Protein AF-A0A081C9G3-F1 (afdb_monomer)

Structure (mmCIF, N/CA/C/O backbone):
data_AF-A0A081C9G3-F1
#
_entry.id   AF-A0A081C9G3-F1
#
loop_
_atom_site.group_PDB
_atom_site.id
_atom_site.type_symbol
_atom_site.label_atom_id
_atom_site.label_alt_id
_atom_site.label_comp_id
_atom_site.label_asym_id
_atom_site.label_entity_id
_atom_site.label_seq_id
_atom_site.pdbx_PDB_ins_code
_atom_site.Cartn_x
_atom_site.Cartn_y
_atom_site.Cartn_z
_atom_site.occupancy
_atom_site.B_iso_or_equiv
_atom_site.auth_seq_id
_atom_site.auth_comp_id
_atom_site.auth_asym_id
_atom_site.auth_atom_id
_atom_site.pdbx_PDB_model_num
ATOM 1 N N . MET A 1 1 ? 16.629 26.265 -39.642 1.00 37.94 1 MET A N 1
ATOM 2 C CA . MET A 1 1 ? 17.848 25.776 -38.969 1.00 37.94 1 MET A CA 1
ATOM 3 C C . MET A 1 1 ? 17.440 24.486 -38.296 1.00 37.94 1 MET A C 1
ATOM 5 O O . MET A 1 1 ? 16.467 24.525 -37.561 1.00 37.94 1 MET A O 1
ATOM 9 N N . ALA A 1 2 ? 18.040 23.364 -38.690 1.00 31.77 2 ALA A N 1
ATOM 10 C CA . ALA A 1 2 ? 17.698 22.046 -38.166 1.00 31.77 2 ALA A CA 1
ATOM 11 C C . ALA A 1 2 ? 18.287 21.898 -36.758 1.00 31.77 2 ALA A C 1
ATOM 13 O O . ALA A 1 2 ? 19.452 22.240 -36.557 1.00 31.77 2 ALA A O 1
ATOM 14 N N . THR A 1 3 ? 17.475 21.451 -35.806 1.00 31.44 3 THR A N 1
ATOM 15 C CA . THR A 1 3 ? 17.918 21.102 -34.455 1.00 31.44 3 THR A CA 1
ATOM 16 C C . THR A 1 3 ? 18.253 19.615 -34.475 1.00 31.44 3 THR A C 1
ATOM 18 O O . THR A 1 3 ? 17.386 18.792 -34.756 1.00 31.44 3 THR A O 1
ATOM 21 N N . ASP A 1 4 ? 19.521 19.273 -34.259 1.00 32.81 4 ASP A N 1
ATOM 22 C CA . ASP A 1 4 ? 19.970 17.885 -34.183 1.00 32.81 4 ASP A CA 1
ATOM 23 C C . ASP A 1 4 ? 19.485 17.265 -32.863 1.00 32.81 4 ASP A C 1
ATOM 25 O O . ASP A 1 4 ? 20.049 17.518 -31.796 1.00 32.81 4 ASP A O 1
ATOM 29 N N . VAL A 1 5 ? 18.436 16.443 -32.927 1.00 34.81 5 VAL A N 1
ATOM 30 C CA . VAL A 1 5 ? 18.048 15.553 -31.826 1.00 34.81 5 VAL A CA 1
ATOM 31 C C . VAL A 1 5 ? 19.060 14.412 -31.778 1.00 34.81 5 VAL A C 1
ATOM 33 O O . VAL A 1 5 ? 19.094 13.535 -32.643 1.00 34.81 5 VAL A O 1
ATOM 36 N N . VAL A 1 6 ? 19.929 14.430 -30.768 1.00 38.91 6 VAL A N 1
ATOM 37 C CA . VAL A 1 6 ? 20.901 13.359 -30.532 1.00 38.91 6 VAL A CA 1
ATOM 38 C C . VAL A 1 6 ? 20.159 12.137 -29.985 1.00 38.91 6 VAL A C 1
ATOM 40 O O . VAL A 1 6 ? 19.870 12.049 -28.793 1.00 38.91 6 VAL A O 1
ATOM 43 N N . ILE A 1 7 ? 19.864 11.171 -30.855 1.00 41.56 7 ILE A N 1
ATOM 44 C CA . ILE A 1 7 ? 19.388 9.842 -30.451 1.00 41.56 7 ILE A CA 1
ATOM 45 C C . ILE A 1 7 ? 20.554 9.126 -29.756 1.00 41.56 7 ILE A C 1
ATOM 47 O O . ILE A 1 7 ? 21.498 8.676 -30.405 1.00 41.56 7 ILE A O 1
ATOM 51 N N . LEU A 1 8 ? 20.516 9.047 -28.425 1.00 42.06 8 LEU A N 1
ATOM 52 C CA . LEU A 1 8 ? 21.525 8.322 -27.654 1.00 42.06 8 LEU A CA 1
ATOM 53 C C . LEU A 1 8 ? 21.346 6.808 -27.832 1.00 42.06 8 LEU A C 1
ATOM 55 O O . LEU A 1 8 ? 20.285 6.250 -27.551 1.00 42.06 8 LEU A O 1
ATOM 59 N N . ASP A 1 9 ? 22.416 6.144 -28.272 1.00 46.81 9 ASP A N 1
ATOM 60 C CA . ASP A 1 9 ? 22.512 4.688 -28.369 1.00 46.81 9 ASP A CA 1
ATOM 61 C C . ASP A 1 9 ? 22.317 4.021 -26.988 1.00 46.81 9 ASP A C 1
ATOM 63 O O . ASP A 1 9 ? 22.707 4.544 -25.939 1.00 46.81 9 ASP A O 1
ATOM 67 N N . LYS A 1 10 ? 21.725 2.825 -26.984 1.00 42.88 10 LYS A N 1
ATOM 68 C CA . LYS A 1 10 ? 21.473 1.969 -25.819 1.00 42.88 10 LYS A CA 1
ATOM 69 C C . LYS A 1 10 ? 22.747 1.704 -25.004 1.00 42.88 10 LYS A C 1
ATOM 71 O O . LYS A 1 10 ? 22.669 1.572 -23.778 1.00 42.88 10 LYS A O 1
ATOM 76 N N . GLU A 1 11 ? 23.918 1.668 -25.640 1.00 42.53 11 GLU A N 1
ATOM 77 C CA . GLU A 1 11 ? 25.208 1.555 -24.943 1.00 42.53 11 GLU A CA 1
ATOM 78 C C . GLU A 1 11 ? 25.577 2.830 -24.161 1.00 42.53 11 GLU A C 1
ATOM 80 O O . GLU A 1 11 ? 26.048 2.732 -23.024 1.00 42.53 11 GLU A O 1
ATOM 85 N N . ALA A 1 12 ? 25.260 4.018 -24.688 1.00 42.91 12 ALA A N 1
ATOM 86 C CA . ALA A 1 12 ? 25.514 5.301 -24.026 1.00 42.91 12 ALA A CA 1
ATOM 87 C C . ALA A 1 12 ? 24.633 5.494 -22.778 1.00 42.91 12 ALA A C 1
ATOM 89 O O . ALA A 1 12 ? 25.127 5.891 -21.719 1.00 42.91 12 ALA A O 1
ATOM 90 N N . LEU A 1 13 ? 23.351 5.112 -22.851 1.00 45.06 13 LEU A N 1
ATOM 91 C CA . LEU A 1 13 ? 22.445 5.092 -21.690 1.00 45.06 13 LEU A CA 1
ATOM 92 C C . LEU A 1 13 ? 22.922 4.120 -20.597 1.00 45.06 13 LEU A C 1
ATOM 94 O O . LEU A 1 13 ? 22.799 4.398 -19.404 1.00 45.06 13 LEU A O 1
ATOM 98 N N . THR A 1 14 ? 23.517 2.991 -20.991 1.00 44.72 14 THR A N 1
ATOM 99 C CA . THR A 1 14 ? 24.060 2.002 -20.047 1.00 44.72 14 THR A CA 1
ATOM 100 C C . THR A 1 14 ? 25.314 2.524 -19.328 1.00 44.72 14 THR A C 1
ATOM 102 O O . THR A 1 14 ? 25.518 2.205 -18.154 1.00 44.72 14 THR A O 1
ATOM 105 N N . GLY A 1 15 ? 26.128 3.349 -19.997 1.00 38.06 15 GLY A N 1
ATOM 106 C CA . GLY A 1 15 ? 27.313 4.001 -19.427 1.00 38.06 15 GLY A CA 1
ATOM 107 C C . GLY A 1 15 ? 26.974 5.072 -18.388 1.00 38.06 15 GLY A C 1
ATOM 108 O O . GLY A 1 15 ? 27.460 5.001 -17.261 1.00 38.06 15 GLY A O 1
ATOM 109 N N . ILE A 1 16 ? 26.058 5.991 -18.713 1.00 46.41 16 ILE A N 1
ATOM 110 C CA . ILE A 1 16 ? 25.638 7.086 -17.813 1.00 46.41 16 ILE A CA 1
ATOM 111 C C . ILE A 1 16 ? 25.048 6.536 -16.506 1.00 46.41 16 ILE A C 1
ATOM 113 O O . ILE A 1 16 ? 25.334 7.028 -15.415 1.00 46.41 16 ILE A O 1
ATOM 117 N N . LEU A 1 17 ? 24.262 5.459 -16.592 1.00 43.00 17 LEU A N 1
ATOM 118 C CA . LEU A 1 17 ? 23.674 4.832 -15.411 1.00 43.00 17 LEU A CA 1
ATOM 119 C C . LEU A 1 17 ? 24.726 4.158 -14.510 1.00 43.00 17 LEU A C 1
ATOM 121 O O . LEU A 1 17 ? 24.502 4.046 -13.304 1.00 43.00 17 LEU A O 1
ATOM 125 N N . LYS A 1 18 ? 25.852 3.674 -15.055 1.00 42.94 18 LYS A N 1
ATOM 126 C CA . LYS A 1 18 ? 26.933 3.059 -14.263 1.00 42.94 18 LYS A CA 1
ATOM 127 C C . LYS A 1 18 ? 27.733 4.098 -13.471 1.00 42.94 18 LYS A C 1
ATOM 129 O O . LYS A 1 18 ? 28.012 3.828 -12.308 1.00 42.94 18 LYS A O 1
ATOM 134 N N . ASP A 1 19 ? 27.990 5.275 -14.037 1.00 38.97 19 ASP A N 1
ATOM 135 C CA . ASP A 1 19 ? 28.755 6.348 -13.375 1.00 38.97 19 ASP A CA 1
ATOM 136 C C . ASP A 1 19 ? 28.008 7.014 -12.208 1.00 38.97 19 ASP A C 1
ATOM 138 O O . ASP A 1 19 ? 28.614 7.405 -11.208 1.00 38.97 19 ASP A O 1
ATOM 142 N N . ILE A 1 20 ? 26.675 7.096 -12.277 1.00 46.00 20 ILE A N 1
ATOM 143 C CA . ILE A 1 20 ? 25.849 7.633 -11.178 1.00 46.00 20 IL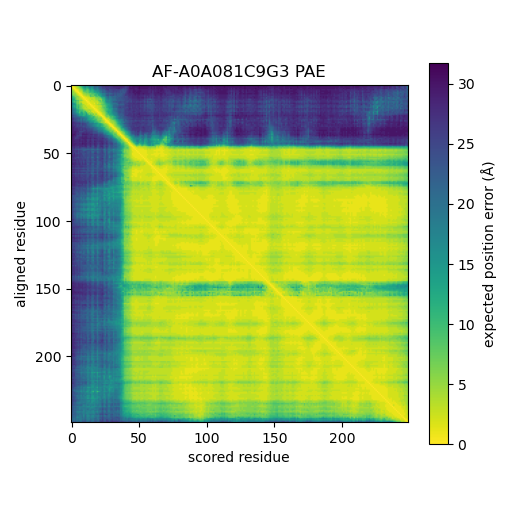E A CA 1
ATOM 144 C C . ILE A 1 20 ? 25.807 6.659 -9.986 1.00 46.00 20 ILE A C 1
ATOM 146 O O . ILE A 1 20 ? 25.625 7.065 -8.842 1.00 46.00 20 ILE A O 1
ATOM 150 N N . ALA A 1 21 ? 26.025 5.364 -10.231 1.00 43.22 21 ALA A N 1
ATOM 151 C CA . ALA A 1 21 ? 26.010 4.331 -9.196 1.00 43.22 21 ALA A CA 1
ATOM 152 C C . ALA A 1 21 ? 27.295 4.277 -8.355 1.00 43.22 21 ALA A C 1
ATOM 154 O O . ALA A 1 21 ? 27.306 3.630 -7.311 1.00 43.22 21 ALA A O 1
ATOM 155 N N . SER A 1 22 ? 28.376 4.912 -8.817 1.00 39.59 22 SER A N 1
ATOM 156 C CA . SER A 1 22 ? 29.707 4.825 -8.207 1.00 39.59 22 SER A CA 1
ATOM 157 C C . SER A 1 22 ? 30.068 5.992 -7.284 1.00 39.59 22 SER A C 1
ATOM 159 O O . SER A 1 22 ? 31.210 6.069 -6.836 1.00 39.59 22 SER A O 1
ATOM 161 N N . GLN A 1 23 ? 29.140 6.901 -6.976 1.00 41.09 23 GLN A N 1
ATOM 162 C CA . GLN A 1 23 ? 29.434 8.051 -6.116 1.00 41.09 23 GLN A CA 1
ATOM 163 C C . GLN A 1 23 ? 29.060 7.765 -4.654 1.00 41.09 23 GLN A C 1
ATOM 165 O O . GLN A 1 23 ? 27.937 7.386 -4.333 1.00 41.09 23 GLN A O 1
ATOM 170 N N . HIS A 1 24 ? 30.072 7.884 -3.790 1.00 45.09 24 HIS A N 1
ATOM 171 C CA . HIS A 1 24 ? 30.101 7.456 -2.394 1.00 45.09 24 HIS A CA 1
ATOM 172 C C . HIS A 1 24 ? 29.003 8.064 -1.513 1.00 45.09 24 HIS A C 1
ATOM 174 O O . HIS A 1 24 ? 28.740 9.265 -1.548 1.00 45.09 24 HIS A O 1
ATOM 180 N N . LEU A 1 25 ? 28.434 7.223 -0.648 1.00 42.38 25 LEU A N 1
ATOM 181 C CA . LEU A 1 25 ? 27.505 7.636 0.399 1.00 42.38 25 LEU A CA 1
ATOM 182 C C . LEU A 1 25 ? 28.243 8.307 1.567 1.00 42.38 25 LEU A C 1
ATOM 184 O O . LEU A 1 25 ? 29.343 7.870 1.920 1.00 42.38 25 LEU A O 1
ATOM 188 N N . PRO A 1 26 ? 27.651 9.332 2.204 1.00 39.56 26 PRO A N 1
ATOM 189 C CA . PRO A 1 26 ? 28.233 9.982 3.373 1.00 39.56 26 PRO A CA 1
ATOM 190 C C . PRO A 1 26 ? 28.371 9.034 4.577 1.00 39.56 26 PRO A C 1
ATOM 192 O O . PRO A 1 26 ? 27.475 8.258 4.890 1.00 39.56 26 PRO A O 1
ATOM 195 N N . HIS A 1 27 ? 29.482 9.159 5.306 1.00 34.09 27 HIS A N 1
ATOM 196 C CA . HIS A 1 27 ? 29.883 8.297 6.429 1.00 34.09 27 HIS A CA 1
ATOM 197 C C . HIS A 1 27 ? 28.984 8.382 7.690 1.00 34.09 27 HIS A C 1
ATOM 199 O O . HIS A 1 27 ? 29.123 7.570 8.597 1.00 34.09 27 HIS A O 1
ATOM 205 N N . TRP A 1 28 ? 28.057 9.339 7.800 1.00 34.25 28 TRP A N 1
ATOM 206 C CA . TRP A 1 28 ? 27.323 9.610 9.053 1.00 34.25 28 TRP A CA 1
ATOM 207 C C . TRP A 1 28 ? 26.089 8.712 9.311 1.00 34.25 28 TRP A C 1
ATOM 209 O O . TRP A 1 28 ? 25.332 8.966 10.239 1.00 34.25 28 TRP A O 1
ATOM 219 N N . LEU A 1 29 ? 25.914 7.628 8.549 1.00 33.69 29 LEU A N 1
ATOM 220 C CA . LEU A 1 29 ? 24.771 6.697 8.613 1.00 33.69 29 LEU A CA 1
ATOM 221 C C . LEU A 1 29 ? 24.894 5.562 9.664 1.00 33.69 29 LEU A C 1
ATOM 223 O O . LEU A 1 29 ? 24.165 4.579 9.576 1.00 33.69 29 LEU A O 1
ATOM 227 N N . GLN A 1 30 ? 25.814 5.641 10.637 1.00 32.75 30 GLN A N 1
ATOM 228 C CA . GLN A 1 30 ? 26.167 4.490 11.500 1.00 32.75 30 GLN A CA 1
ATOM 229 C C . GLN A 1 30 ? 25.774 4.557 12.980 1.00 32.75 30 GLN A C 1
ATOM 231 O O . GLN A 1 30 ? 26.080 3.624 13.719 1.00 32.75 30 GLN A O 1
ATOM 236 N N . GLU A 1 31 ? 25.062 5.572 13.448 1.00 34.47 31 GLU A N 1
ATOM 237 C CA . GLU A 1 31 ? 24.683 5.622 14.862 1.00 34.47 31 GLU A CA 1
ATOM 238 C C . GLU A 1 31 ? 23.202 5.939 14.978 1.00 34.47 31 GLU A C 1
ATOM 240 O O . GLU A 1 31 ? 22.811 7.010 14.556 1.00 34.47 31 GLU A O 1
ATOM 245 N N . PHE A 1 32 ? 22.390 4.992 15.468 1.00 34.28 32 PHE A N 1
ATOM 246 C CA . PHE A 1 32 ? 21.407 5.165 16.553 1.00 34.28 32 PHE A CA 1
ATOM 247 C C . PHE A 1 32 ? 20.738 3.816 16.873 1.00 34.28 32 PHE A C 1
ATOM 249 O O . PHE A 1 32 ? 20.225 3.121 16.000 1.00 34.28 32 PHE A O 1
ATOM 256 N N . GLY A 1 33 ? 20.798 3.431 18.152 1.00 30.34 33 GLY A N 1
ATOM 257 C CA . GLY A 1 33 ? 20.316 2.155 18.674 1.00 30.34 33 GLY A CA 1
ATOM 258 C C . GLY A 1 33 ? 18.917 2.204 19.301 1.00 30.34 33 GLY A C 1
ATOM 259 O O . GLY A 1 33 ? 18.486 3.223 19.832 1.00 30.34 33 GLY A O 1
ATOM 260 N N . ASN A 1 34 ? 18.271 1.036 19.247 1.00 31.38 34 ASN A N 1
ATOM 261 C CA . ASN A 1 34 ? 17.117 0.509 19.989 1.00 31.38 34 ASN A CA 1
ATOM 262 C C . ASN A 1 34 ? 16.386 1.433 20.983 1.00 31.38 34 ASN A C 1
ATOM 264 O O . ASN A 1 34 ? 16.766 1.542 22.152 1.00 31.38 34 ASN A O 1
ATOM 268 N N . GLY A 1 35 ? 15.223 1.935 20.561 1.00 28.88 35 GLY A N 1
ATOM 269 C CA . GLY A 1 35 ? 14.135 2.355 21.446 1.00 28.88 35 GLY A CA 1
ATOM 270 C C . GLY A 1 35 ? 13.088 1.244 21.584 1.00 28.88 35 GLY A C 1
ATOM 271 O O . GLY A 1 35 ? 12.712 0.623 20.598 1.00 28.88 35 GLY A O 1
ATOM 272 N N . LYS A 1 36 ? 12.628 0.968 22.810 1.00 33.84 36 LYS A N 1
ATOM 273 C CA . LYS A 1 36 ? 11.404 0.185 23.064 1.00 33.84 36 LYS A CA 1
ATOM 274 C C . LYS A 1 36 ? 10.221 1.144 23.093 1.00 33.84 36 LYS A C 1
ATOM 276 O O . LYS A 1 36 ? 10.323 2.143 23.806 1.00 33.84 36 LYS A O 1
ATOM 281 N N . THR A 1 37 ? 9.087 0.810 22.479 1.00 35.62 37 THR A N 1
ATOM 282 C CA . THR A 1 37 ? 7.883 1.653 22.595 1.00 35.62 37 THR A CA 1
ATOM 283 C C . THR A 1 37 ? 6.571 0.871 22.591 1.00 35.62 37 THR A C 1
ATOM 285 O O . THR A 1 37 ? 6.463 -0.213 22.037 1.00 35.62 37 THR A O 1
ATOM 288 N N . PHE A 1 38 ? 5.588 1.427 23.305 1.00 36.25 38 PHE A N 1
ATOM 289 C CA . PHE A 1 38 ? 4.279 0.856 23.627 1.00 36.25 38 PHE A CA 1
ATOM 290 C C . PHE A 1 38 ? 3.180 1.568 22.816 1.00 36.25 38 PHE A C 1
ATOM 292 O O . PHE A 1 38 ? 3.097 2.794 22.880 1.00 36.25 38 PHE A O 1
ATOM 299 N N . THR A 1 39 ? 2.263 0.846 22.161 1.00 43.41 39 THR A N 1
ATOM 300 C CA . THR A 1 39 ? 0.990 1.425 21.677 1.00 43.41 39 THR A CA 1
ATOM 301 C C . THR A 1 39 ? 0.011 1.582 22.840 1.00 43.41 39 THR A C 1
ATOM 303 O O . THR A 1 39 ? -0.279 0.617 23.551 1.00 43.41 39 THR A O 1
ATOM 306 N N . ARG A 1 40 ? -0.509 2.794 23.054 1.00 50.72 40 ARG A N 1
ATOM 307 C CA . ARG A 1 40 ? -1.401 3.136 24.173 1.00 50.72 40 ARG A CA 1
ATOM 308 C C . ARG A 1 40 ? -2.729 3.655 23.613 1.00 50.72 40 ARG A C 1
ATOM 310 O O . ARG A 1 40 ? -2.724 4.560 22.784 1.00 50.72 40 ARG A O 1
ATOM 317 N N . SER A 1 41 ? -3.857 3.102 24.068 1.00 51.41 41 SER A N 1
ATOM 318 C CA . SER A 1 41 ? -5.182 3.700 23.829 1.00 51.41 41 SER A CA 1
ATOM 319 C C . SER A 1 41 ? -5.185 5.123 24.401 1.00 51.41 41 SER A C 1
ATOM 321 O O . SER A 1 41 ? -4.850 5.316 25.576 1.00 51.41 41 SER A O 1
ATOM 323 N N . ALA A 1 42 ? -5.501 6.116 23.564 1.00 53.53 42 ALA A N 1
ATOM 324 C CA . ALA A 1 42 ? -5.534 7.524 23.970 1.00 53.53 42 ALA A CA 1
ATOM 325 C C . ALA A 1 42 ? -6.882 7.932 24.581 1.00 53.53 42 ALA A C 1
ATOM 327 O O . ALA A 1 42 ? -6.945 8.893 25.345 1.00 53.53 42 ALA A O 1
ATOM 328 N N . SER A 1 43 ? -7.950 7.180 24.299 1.00 50.97 43 SER A N 1
ATOM 329 C CA . SER A 1 43 ? -9.300 7.451 24.786 1.00 50.97 43 SER A CA 1
ATOM 330 C C . SER A 1 43 ? -9.990 6.156 25.211 1.00 50.97 43 SER A C 1
ATOM 332 O O . SER A 1 43 ? -10.162 5.248 24.404 1.00 50.97 43 SER A O 1
ATOM 334 N N . LYS A 1 44 ? -10.455 6.097 26.467 1.00 55.12 44 LYS A N 1
ATOM 335 C CA . LYS A 1 44 ? -11.407 5.064 26.927 1.00 55.12 44 LYS A CA 1
ATOM 336 C C . LYS A 1 44 ? -12.852 5.356 26.504 1.00 55.12 44 LYS A C 1
ATOM 338 O O . LYS A 1 44 ? -13.741 4.556 26.782 1.00 55.12 44 LYS A O 1
ATOM 343 N N . GLN A 1 45 ? -13.112 6.522 25.914 1.00 67.75 45 GLN A N 1
ATOM 344 C CA . GLN A 1 45 ? -14.443 6.931 25.496 1.00 67.75 45 GLN A CA 1
ATOM 345 C C . GLN A 1 45 ? -14.621 6.623 24.012 1.00 67.75 45 GLN A C 1
ATOM 347 O O . GLN A 1 45 ? -13.843 7.089 23.177 1.00 67.75 45 GLN A O 1
ATOM 352 N N . LYS A 1 46 ? -15.653 5.835 23.701 1.00 87.88 46 LYS A N 1
ATOM 353 C CA . LYS A 1 46 ? -16.006 5.517 22.321 1.00 87.88 46 LYS A CA 1
ATOM 354 C C . LYS A 1 46 ? -16.507 6.767 21.596 1.00 87.88 46 LYS A C 1
ATOM 356 O O . LYS A 1 46 ? -17.314 7.511 22.152 1.00 87.88 46 LYS A O 1
ATOM 361 N N . MET A 1 47 ? -16.062 6.962 20.362 1.00 93.44 47 MET A N 1
ATOM 362 C CA . MET A 1 47 ? -16.503 8.016 19.450 1.00 93.44 47 MET A CA 1
ATOM 363 C C . MET A 1 47 ? -16.906 7.423 18.097 1.00 93.44 47 MET A C 1
ATOM 365 O O . MET A 1 47 ? -16.433 6.347 17.723 1.00 93.44 47 MET A O 1
ATOM 369 N N . SER A 1 48 ? -17.789 8.108 17.364 1.00 95.44 48 SER A N 1
ATOM 370 C CA . SER A 1 48 ? -18.072 7.737 15.973 1.00 95.44 48 SER A CA 1
ATOM 371 C C . SER A 1 48 ? -16.854 8.017 15.089 1.00 95.44 48 SER A C 1
ATOM 373 O O . SER A 1 48 ? -15.928 8.717 15.501 1.00 95.44 48 SER A O 1
ATOM 375 N N . TYR A 1 49 ? -16.846 7.472 13.874 1.00 95.12 49 TYR A N 1
ATOM 376 C CA . TYR A 1 49 ? -15.750 7.719 12.940 1.00 95.12 49 TYR A CA 1
ATOM 377 C C . TYR A 1 49 ? -15.706 9.187 12.484 1.00 95.12 49 TYR A C 1
ATOM 379 O O . TYR A 1 49 ? -14.635 9.766 12.349 1.00 95.12 49 TYR A O 1
ATOM 387 N N . GLU A 1 50 ? -16.864 9.827 12.329 1.00 94.50 50 GLU A N 1
ATOM 388 C CA . GLU A 1 50 ? -16.973 11.248 11.983 1.00 94.50 50 GLU A CA 1
ATOM 389 C C . GLU A 1 50 ? -16.399 12.122 13.100 1.00 94.50 50 GLU A C 1
ATOM 391 O O . GLU A 1 50 ? -15.590 13.006 12.837 1.00 94.50 50 GLU A O 1
ATOM 396 N N . ALA A 1 51 ? -16.737 11.816 14.358 1.00 93.75 51 ALA A N 1
ATOM 397 C CA . ALA A 1 51 ? -16.163 12.496 15.514 1.00 93.75 51 ALA A CA 1
ATOM 398 C C . ALA A 1 51 ? -14.644 12.271 15.620 1.00 93.75 51 ALA A C 1
ATOM 400 O O . ALA A 1 51 ? -13.918 13.171 16.034 1.00 93.75 51 ALA A O 1
ATOM 401 N N . PHE A 1 52 ? -14.152 11.093 15.224 1.00 94.12 52 PHE A N 1
ATOM 402 C CA . PHE A 1 52 ? -12.718 10.830 15.115 1.00 94.12 52 PHE A CA 1
ATOM 403 C C . PHE A 1 52 ? -12.049 11.703 14.047 1.00 94.12 52 PHE A C 1
ATOM 405 O O . PHE A 1 52 ? -11.010 12.289 14.335 1.00 94.12 52 PHE A O 1
ATOM 412 N N . LEU A 1 53 ? -12.647 11.849 12.861 1.00 92.56 53 LEU A N 1
ATOM 413 C CA . LEU A 1 53 ? -12.118 12.720 11.805 1.00 92.56 53 LEU A CA 1
ATOM 414 C C . LEU A 1 53 ? -12.139 14.207 12.185 1.00 92.56 53 LEU A C 1
ATOM 416 O O . LEU A 1 53 ? -11.283 14.954 11.725 1.00 92.56 53 LEU A O 1
ATOM 420 N N . GLU A 1 54 ? -13.099 14.644 13.002 1.00 92.06 54 GLU A N 1
ATOM 421 C CA . GLU A 1 54 ? -13.135 16.009 13.548 1.00 92.06 54 GLU A CA 1
ATOM 422 C C . GLU A 1 54 ? -12.106 16.225 14.666 1.00 92.06 54 GLU A C 1
ATOM 424 O O . GLU A 1 54 ? -11.588 17.329 14.835 1.00 92.06 54 GLU A O 1
ATOM 429 N N . TRP A 1 55 ? -11.827 15.180 15.449 1.00 90.44 55 TRP A N 1
ATOM 430 C CA . TRP A 1 55 ? -10.839 15.205 16.524 1.00 90.44 55 TRP A CA 1
ATOM 431 C C . TRP A 1 55 ? -9.398 15.146 15.997 1.00 90.44 55 TRP A C 1
ATOM 433 O O . TRP A 1 55 ? -8.522 15.830 16.531 1.00 90.44 55 TRP A O 1
ATOM 443 N N . ALA A 1 56 ? -9.153 14.330 14.971 1.00 88.19 56 ALA A N 1
ATOM 444 C CA . ALA A 1 56 ? -7.849 14.153 14.352 1.00 88.19 56 ALA A CA 1
ATOM 445 C C . ALA A 1 56 ? -7.490 15.336 13.440 1.00 88.19 56 ALA A C 1
ATOM 447 O O . ALA A 1 56 ? -8.337 15.951 12.797 1.00 88.19 56 ALA A O 1
ATOM 448 N N . ASN A 1 57 ? -6.198 15.630 13.354 1.00 85.06 57 ASN A N 1
ATOM 449 C CA . ASN A 1 57 ? -5.632 16.589 12.407 1.00 85.06 57 ASN A CA 1
ATOM 450 C C . ASN A 1 57 ? -4.531 15.925 11.563 1.00 85.06 57 ASN A C 1
ATOM 452 O O . ASN A 1 57 ? -4.256 14.738 11.724 1.00 85.06 57 ASN A O 1
ATOM 456 N N . GLU A 1 58 ? -3.896 16.688 10.672 1.00 80.75 58 GLU A N 1
ATOM 457 C CA . GLU A 1 58 ? -2.854 16.181 9.760 1.00 80.75 58 GLU A CA 1
ATOM 458 C C . GLU A 1 58 ? -1.634 15.582 10.493 1.00 80.75 58 GLU A C 1
ATOM 460 O O . GLU A 1 58 ? -0.967 14.708 9.946 1.00 80.75 58 GLU A O 1
ATOM 465 N N . ASP A 1 59 ? -1.394 15.967 11.752 1.00 84.94 59 ASP A N 1
ATOM 466 C CA . ASP A 1 59 ? -0.298 15.459 12.589 1.00 84.94 59 ASP A CA 1
ATOM 467 C C . ASP A 1 59 ? -0.710 14.254 13.462 1.00 84.94 59 ASP A C 1
ATOM 469 O O . ASP A 1 59 ? 0.082 13.724 14.248 1.00 84.94 59 ASP A O 1
ATOM 473 N N . THR A 1 60 ? -1.968 13.818 13.376 1.00 85.88 60 THR A N 1
ATOM 474 C CA . THR A 1 60 ? -2.511 12.749 14.219 1.00 85.88 60 THR A CA 1
ATOM 475 C C . THR A 1 60 ? -2.313 11.386 13.563 1.00 85.88 60 THR A C 1
ATOM 477 O O . THR A 1 60 ? -3.090 10.974 12.707 1.00 85.88 60 THR A O 1
ATOM 480 N N . LEU A 1 61 ? -1.302 10.642 14.018 1.00 90.06 61 LEU A N 1
ATOM 481 C CA . LEU A 1 61 ? -1.077 9.251 13.616 1.00 90.06 61 LEU A CA 1
ATOM 482 C C . LEU A 1 61 ? -1.928 8.310 14.475 1.00 90.06 61 LEU A C 1
ATOM 484 O O . LEU A 1 61 ? -1.523 7.925 15.579 1.00 90.06 61 LEU A O 1
ATOM 488 N N . ALA A 1 62 ? -3.118 7.961 13.991 1.00 91.75 62 ALA A N 1
ATOM 489 C CA . ALA A 1 62 ? -4.044 7.129 14.747 1.00 91.75 62 ALA A CA 1
ATOM 490 C C . ALA A 1 62 ? -4.934 6.252 13.865 1.00 91.75 62 ALA A C 1
ATOM 492 O O . ALA A 1 62 ? -5.272 6.602 12.738 1.00 91.75 62 ALA A O 1
ATOM 493 N N . GLU A 1 63 ? -5.372 5.132 14.430 1.00 93.75 63 GLU A N 1
ATOM 494 C CA . GLU A 1 63 ? -6.426 4.288 13.875 1.00 93.75 63 GLU A CA 1
ATOM 495 C C . GLU A 1 63 ? -7.681 4.364 14.753 1.00 93.75 63 GLU A C 1
ATOM 497 O O . GLU A 1 63 ? -7.598 4.458 15.982 1.00 93.75 63 GLU A O 1
ATOM 502 N N . TRP A 1 64 ? -8.849 4.277 14.123 1.00 95.56 64 TRP A N 1
ATOM 503 C CA . TRP A 1 64 ? -10.147 4.166 14.780 1.00 95.56 64 TRP A CA 1
ATOM 504 C C . TRP A 1 64 ? -10.632 2.718 14.714 1.00 95.56 64 TRP A C 1
ATOM 506 O O . TRP A 1 64 ? -10.905 2.215 13.628 1.00 95.56 64 TRP A O 1
ATOM 516 N N . ILE A 1 65 ? -10.750 2.037 15.855 1.00 93.25 65 ILE A N 1
ATOM 517 C CA . ILE A 1 65 ? -11.104 0.612 15.933 1.00 93.25 65 ILE A CA 1
ATOM 518 C C . ILE A 1 65 ? -12.233 0.421 16.951 1.00 93.25 65 ILE A C 1
ATOM 520 O O . ILE A 1 65 ? -12.068 0.706 18.134 1.00 93.25 65 ILE A O 1
ATOM 524 N N . ASP A 1 66 ? -13.392 -0.062 16.501 1.00 92.31 66 ASP A N 1
ATOM 525 C CA . ASP A 1 66 ? -14.585 -0.356 17.311 1.00 92.31 66 ASP A CA 1
ATOM 526 C C . ASP A 1 66 ? -15.041 0.814 18.208 1.00 92.31 66 ASP A C 1
ATOM 528 O O . ASP A 1 66 ? -15.553 0.631 19.326 1.00 92.31 66 ASP A O 1
ATOM 532 N N . GLY A 1 67 ? -14.881 2.033 17.685 1.00 92.50 67 GLY A N 1
ATOM 533 C CA . GLY A 1 67 ? -15.202 3.284 18.365 1.00 92.50 67 GLY A CA 1
ATOM 534 C C . GLY A 1 67 ? -14.045 3.892 19.157 1.00 92.50 67 GLY A C 1
ATOM 535 O O . GLY A 1 67 ? -14.207 4.980 19.699 1.00 92.50 67 GLY A O 1
ATOM 536 N N . GLU A 1 68 ? -12.901 3.225 19.268 1.00 92.00 68 GLU A N 1
ATOM 537 C CA . GLU A 1 68 ? -11.768 3.662 20.088 1.00 92.00 68 GLU A CA 1
ATOM 538 C C . GLU A 1 68 ? -10.603 4.164 19.232 1.00 92.00 68 GLU A C 1
ATOM 540 O O . GLU A 1 68 ? -10.419 3.736 18.096 1.00 92.00 68 GLU A O 1
ATOM 545 N N . VAL A 1 69 ? -9.800 5.070 19.796 1.00 91.56 69 VAL A N 1
ATOM 546 C CA . VAL A 1 69 ? -8.648 5.673 19.114 1.00 91.56 69 VAL A CA 1
ATOM 547 C C . VAL A 1 69 ? -7.349 5.030 19.590 1.00 91.56 69 VAL A C 1
ATOM 549 O O . VAL A 1 69 ? -7.014 5.063 20.783 1.00 91.56 69 VAL A O 1
ATOM 552 N N . PHE A 1 70 ? -6.591 4.497 18.638 1.00 88.50 70 PHE A N 1
ATOM 553 C CA . PHE A 1 70 ? -5.296 3.861 18.841 1.00 88.50 70 PHE A CA 1
ATOM 554 C C . PHE A 1 70 ? -4.201 4.725 18.229 1.00 88.50 70 PHE A C 1
ATOM 556 O O . PHE A 1 70 ? -4.125 4.856 17.014 1.00 88.50 70 PHE A O 1
ATOM 563 N N . MET A 1 71 ? -3.340 5.296 19.072 1.00 88.00 71 MET A N 1
ATOM 564 C CA . MET A 1 71 ? -2.220 6.114 18.608 1.00 88.00 71 MET A CA 1
ATOM 565 C C . MET A 1 71 ? -1.071 5.234 18.126 1.00 88.00 71 MET A C 1
ATOM 567 O O . MET A 1 71 ? -0.678 4.280 18.812 1.00 88.00 71 MET A O 1
ATOM 571 N N . SER A 1 72 ? -0.494 5.599 16.989 1.00 84.94 72 SER A N 1
ATOM 572 C CA . SER A 1 72 ? 0.737 4.999 16.487 1.00 84.94 72 SER A CA 1
ATOM 573 C C . SER A 1 72 ? 1.954 5.577 17.210 1.00 84.94 72 SER A C 1
ATOM 575 O O . SER A 1 72 ? 1.966 6.734 17.633 1.00 84.94 72 SER A O 1
ATOM 577 N N . SER A 1 73 ? 2.991 4.754 17.373 1.00 80.12 73 SER A N 1
ATOM 578 C CA . SER A 1 73 ? 4.306 5.256 17.786 1.00 80.12 73 SER A CA 1
ATOM 579 C C . SER A 1 73 ? 5.008 5.910 16.592 1.00 80.12 73 SER A C 1
ATOM 581 O O . SER A 1 73 ? 4.678 5.576 15.453 1.00 80.12 73 SER A O 1
ATOM 583 N N . PRO A 1 74 ? 5.978 6.811 16.821 1.00 84.94 74 PRO A N 1
ATOM 584 C CA . PRO A 1 74 ? 6.813 7.327 15.742 1.00 84.94 74 PRO A CA 1
ATOM 585 C C . PRO A 1 74 ? 7.485 6.195 14.952 1.00 84.94 74 PRO A C 1
ATOM 587 O O . PRO A 1 74 ? 7.965 5.227 15.547 1.00 84.94 74 PRO A O 1
ATOM 590 N N . ALA A 1 75 ? 7.531 6.331 13.626 1.00 86.75 75 ALA A N 1
ATOM 591 C CA . ALA A 1 75 ? 8.206 5.385 12.745 1.00 86.75 75 ALA A CA 1
ATOM 592 C C . ALA A 1 75 ? 9.731 5.407 12.960 1.00 86.75 75 ALA A C 1
ATOM 594 O O . ALA A 1 75 ? 10.321 6.437 13.293 1.00 86.75 75 ALA A O 1
ATOM 595 N N . SER A 1 76 ? 10.384 4.259 12.761 1.00 90.44 76 SER A N 1
ATOM 596 C CA . SER A 1 76 ? 11.851 4.196 12.723 1.00 90.44 76 SER A CA 1
ATOM 597 C C . SER A 1 76 ? 12.379 4.770 11.403 1.00 90.44 76 SER A C 1
ATOM 599 O O . SER A 1 76 ? 11.664 4.761 10.405 1.00 90.44 76 SER A O 1
ATOM 601 N N . LEU A 1 77 ? 13.648 5.195 11.358 1.00 91.19 77 LEU A N 1
ATOM 602 C CA . LEU A 1 77 ? 14.267 5.652 10.105 1.00 91.19 77 LEU A CA 1
ATOM 603 C C . LEU A 1 77 ? 14.209 4.572 9.010 1.00 91.19 77 LEU A C 1
ATOM 605 O O . LEU A 1 77 ? 13.881 4.874 7.874 1.00 91.19 77 LEU A O 1
ATOM 609 N N . GLN A 1 78 ? 14.443 3.303 9.367 1.00 91.88 78 GLN A N 1
ATOM 610 C CA . GLN A 1 78 ? 14.354 2.181 8.427 1.00 91.88 78 GLN A CA 1
ATOM 611 C C . GLN A 1 78 ? 12.939 2.017 7.847 1.00 91.88 78 GLN A C 1
ATOM 613 O O . GLN A 1 78 ? 12.790 1.717 6.664 1.00 91.88 78 GLN A O 1
ATOM 618 N N . HIS A 1 79 ? 11.903 2.206 8.673 1.00 93.25 79 HIS A N 1
ATOM 619 C CA . HIS A 1 79 ? 10.504 2.168 8.232 1.00 93.25 79 HIS A CA 1
ATOM 620 C C . HIS A 1 79 ? 10.198 3.342 7.295 1.00 93.25 79 HIS A C 1
ATOM 622 O O . HIS A 1 79 ? 9.647 3.127 6.216 1.00 93.25 79 HIS A O 1
ATOM 628 N N . GLN A 1 80 ? 10.636 4.551 7.656 1.00 94.81 80 GLN A N 1
ATOM 629 C CA . GLN A 1 80 ? 10.424 5.744 6.839 1.00 94.81 80 GLN A CA 1
ATOM 630 C C . GLN A 1 80 ? 11.142 5.648 5.487 1.00 94.81 80 GLN A C 1
ATOM 632 O O . GLN A 1 80 ? 10.504 5.826 4.454 1.00 94.81 80 GLN A O 1
ATOM 637 N N . ASP A 1 81 ? 12.427 5.281 5.471 1.00 95.50 81 ASP A N 1
ATOM 638 C CA . ASP A 1 81 ? 13.217 5.140 4.240 1.00 95.50 81 ASP A CA 1
ATOM 639 C C . ASP A 1 81 ? 12.583 4.115 3.283 1.00 95.50 81 ASP A C 1
ATOM 641 O O . ASP A 1 81 ? 12.497 4.344 2.073 1.00 95.50 81 ASP A O 1
ATOM 645 N N . MET A 1 82 ? 12.099 2.989 3.821 1.00 97.06 82 MET A N 1
ATOM 646 C CA . MET A 1 82 ? 11.398 1.961 3.048 1.00 97.06 82 MET A CA 1
ATOM 647 C C . MET A 1 82 ? 10.061 2.474 2.497 1.00 97.06 82 MET A C 1
ATOM 649 O O . MET A 1 82 ? 9.758 2.249 1.322 1.00 97.06 82 MET A O 1
ATOM 653 N N . THR A 1 83 ? 9.278 3.171 3.325 1.00 97.62 83 THR A N 1
ATOM 654 C CA . THR A 1 83 ? 7.988 3.764 2.937 1.00 97.62 83 THR A CA 1
ATOM 655 C C . THR A 1 83 ? 8.181 4.770 1.810 1.00 97.62 83 THR A C 1
ATOM 657 O O . THR A 1 83 ? 7.487 4.699 0.793 1.00 97.62 83 THR A O 1
ATOM 660 N N . ASP A 1 84 ? 9.162 5.662 1.942 1.00 98.19 84 ASP A N 1
ATOM 661 C CA . ASP A 1 84 ? 9.470 6.703 0.962 1.00 98.19 84 ASP A CA 1
ATOM 662 C C . ASP A 1 84 ? 9.959 6.099 -0.356 1.00 98.19 84 ASP A C 1
ATOM 664 O O . ASP A 1 84 ? 9.509 6.499 -1.436 1.00 98.19 84 ASP A O 1
ATOM 668 N N . PHE A 1 85 ? 10.837 5.095 -0.289 1.00 98.69 85 PHE A N 1
ATOM 669 C CA . PHE A 1 85 ? 11.324 4.374 -1.462 1.00 98.69 85 PHE A CA 1
ATOM 670 C C . PHE A 1 85 ? 10.181 3.696 -2.226 1.00 98.69 85 PHE A C 1
ATOM 672 O O . PHE A 1 85 ? 10.027 3.927 -3.430 1.00 98.69 85 PHE A O 1
ATOM 679 N N . LEU A 1 86 ? 9.362 2.896 -1.536 1.00 98.75 86 LEU A N 1
ATOM 680 C CA . LEU A 1 86 ? 8.243 2.168 -2.138 1.00 98.75 86 LEU A CA 1
ATOM 681 C C . LEU A 1 86 ? 7.186 3.120 -2.698 1.00 98.75 86 LEU A C 1
ATOM 683 O O . LEU A 1 86 ? 6.775 2.968 -3.849 1.00 98.75 86 LEU A O 1
ATOM 687 N N . THR A 1 87 ? 6.800 4.139 -1.928 1.00 98.81 87 THR A N 1
ATOM 688 C CA . THR A 1 87 ? 5.838 5.160 -2.366 1.00 98.81 87 THR A CA 1
ATOM 689 C C . THR A 1 87 ? 6.334 5.854 -3.627 1.00 98.81 87 THR A C 1
ATOM 691 O O . THR A 1 87 ? 5.570 6.023 -4.577 1.00 98.81 87 THR A O 1
ATOM 694 N N . SER A 1 88 ? 7.619 6.211 -3.684 1.00 98.75 88 SER A N 1
ATOM 695 C CA . SER A 1 88 ? 8.191 6.911 -4.834 1.00 98.75 88 SER A CA 1
ATOM 696 C C . SER A 1 88 ? 8.188 6.058 -6.103 1.00 98.75 88 S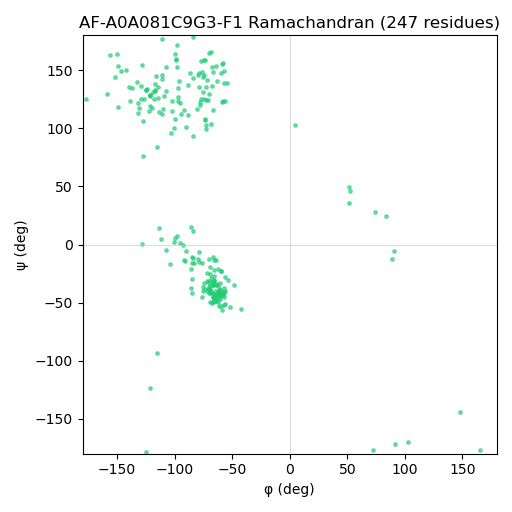ER A C 1
ATOM 698 O O . SER A 1 88 ? 7.764 6.535 -7.157 1.00 98.75 88 SER A O 1
ATOM 700 N N . ILE A 1 89 ? 8.625 4.795 -6.033 1.00 98.69 89 ILE A N 1
ATOM 701 C CA . ILE A 1 89 ? 8.645 3.924 -7.222 1.00 98.69 89 ILE A CA 1
ATOM 702 C C . ILE A 1 89 ? 7.229 3.555 -7.685 1.00 98.69 89 ILE A C 1
ATOM 704 O O . ILE A 1 89 ? 6.989 3.487 -8.891 1.00 98.69 89 ILE A O 1
ATOM 708 N N . LEU A 1 90 ? 6.286 3.368 -6.752 1.00 98.81 90 LEU A N 1
ATOM 709 C CA . LEU A 1 90 ? 4.878 3.118 -7.062 1.00 98.81 90 LEU A CA 1
ATOM 710 C C . LEU A 1 90 ? 4.244 4.342 -7.729 1.00 98.81 90 LEU A C 1
ATOM 712 O O . LEU A 1 90 ? 3.625 4.195 -8.780 1.00 98.81 90 LEU A O 1
ATOM 716 N N . ARG A 1 91 ? 4.443 5.550 -7.179 1.00 98.56 91 ARG A N 1
ATOM 717 C CA . ARG A 1 91 ? 3.946 6.809 -7.764 1.00 98.56 91 ARG A CA 1
ATOM 718 C C . ARG A 1 91 ? 4.453 7.018 -9.179 1.00 98.56 91 ARG A C 1
ATOM 720 O O . ARG A 1 91 ? 3.643 7.185 -10.082 1.00 98.56 91 ARG A O 1
ATOM 727 N N . LEU A 1 92 ? 5.768 6.927 -9.386 1.00 98.19 92 LEU A N 1
ATOM 728 C CA . LEU A 1 92 ? 6.369 7.109 -10.709 1.00 98.19 92 LEU A CA 1
ATOM 729 C C . LEU A 1 92 ? 5.793 6.129 -11.737 1.00 98.19 92 LEU A C 1
ATOM 731 O O . LEU A 1 92 ? 5.503 6.521 -12.864 1.00 98.19 92 LEU A O 1
ATOM 735 N N . PHE A 1 93 ? 5.594 4.865 -11.355 1.00 98.38 93 PHE A N 1
ATOM 736 C CA . PHE A 1 93 ? 4.979 3.876 -12.235 1.00 98.38 93 PHE A CA 1
ATOM 737 C C . PHE A 1 93 ? 3.503 4.194 -12.524 1.00 98.38 93 PHE A C 1
ATOM 739 O O . PHE A 1 93 ? 3.084 4.215 -13.682 1.00 98.38 93 PHE A O 1
ATOM 746 N N . VAL A 1 94 ? 2.713 4.457 -11.482 1.00 98.25 94 VAL A N 1
ATOM 747 C CA . VAL A 1 94 ? 1.272 4.725 -11.589 1.00 98.25 94 VAL A CA 1
ATOM 748 C C . VAL A 1 94 ? 0.989 5.984 -12.406 1.00 98.25 94 VAL A C 1
ATOM 750 O O . VAL A 1 94 ? 0.098 5.958 -13.257 1.00 98.25 94 VAL A O 1
ATOM 753 N N . GLU A 1 95 ? 1.754 7.055 -12.199 1.00 96.62 95 GLU A N 1
ATOM 754 C CA . GLU A 1 95 ? 1.637 8.311 -12.946 1.00 96.62 95 GLU A CA 1
ATOM 755 C C . GLU A 1 95 ? 2.026 8.127 -14.414 1.00 96.62 95 GLU A C 1
ATOM 757 O O . GLU A 1 95 ? 1.278 8.536 -15.300 1.00 96.62 95 GLU A O 1
ATOM 762 N N . HIS A 1 96 ? 3.138 7.435 -14.687 1.00 96.06 96 HIS A N 1
ATOM 763 C CA . HIS A 1 96 ? 3.604 7.178 -16.052 1.00 96.06 96 HIS A CA 1
ATOM 764 C C . HIS A 1 96 ? 2.558 6.447 -16.911 1.00 96.06 96 HIS A C 1
ATOM 766 O O . HIS A 1 96 ? 2.411 6.708 -18.109 1.00 96.06 96 HIS A O 1
ATOM 772 N N . TYR A 1 97 ? 1.815 5.519 -16.307 1.00 96.00 97 TYR A N 1
ATOM 773 C CA . TYR A 1 97 ? 0.796 4.727 -16.994 1.00 96.00 97 TYR A CA 1
ATOM 774 C C . TYR A 1 97 ? -0.640 5.230 -16.772 1.00 96.00 97 TYR A C 1
ATOM 776 O O . TYR A 1 97 ? -1.567 4.641 -17.330 1.00 96.00 97 TYR A O 1
ATOM 784 N N . TYR A 1 98 ? -0.839 6.333 -16.040 1.00 95.94 98 TYR A N 1
ATOM 785 C CA . TYR A 1 98 ? -2.153 6.895 -15.691 1.00 95.94 98 TYR A CA 1
ATOM 786 C C . TYR A 1 98 ? -3.096 5.865 -15.041 1.00 95.94 98 TYR A C 1
ATOM 788 O O . TYR A 1 98 ? -4.258 5.725 -15.433 1.00 95.94 98 TYR A O 1
ATOM 796 N N . LEU A 1 99 ? -2.583 5.099 -14.074 1.00 97.69 99 LEU A N 1
ATOM 797 C CA . LEU A 1 99 ? -3.295 3.959 -13.481 1.00 97.69 99 LEU A CA 1
ATOM 798 C C . LEU A 1 99 ? -4.134 4.316 -12.249 1.00 97.69 99 LEU A C 1
ATOM 800 O O . LEU A 1 99 ? -4.959 3.506 -11.831 1.00 97.69 99 LEU A O 1
ATOM 804 N N . GLY A 1 100 ? -3.949 5.494 -11.654 1.00 98.06 100 GLY A N 1
ATOM 805 C CA . GLY A 1 100 ? -4.632 5.876 -10.419 1.00 98.06 100 GLY A CA 1
ATOM 806 C C . GLY A 1 100 ? -3.786 6.789 -9.540 1.00 98.06 100 GLY A C 1
ATOM 807 O O . GLY A 1 100 ? -3.058 7.637 -10.051 1.00 98.06 100 GLY A O 1
ATOM 808 N N . ILE A 1 101 ? -3.896 6.617 -8.223 1.00 98.38 101 ILE A N 1
ATOM 809 C CA . ILE A 1 101 ? -3.248 7.457 -7.209 1.00 98.38 101 ILE A CA 1
ATOM 810 C C . ILE A 1 101 ? -2.582 6.560 -6.162 1.00 98.38 101 ILE A C 1
ATOM 812 O O . ILE A 1 101 ? -3.159 5.558 -5.744 1.00 98.38 101 ILE A O 1
ATOM 816 N N . VAL A 1 102 ? -1.381 6.938 -5.718 1.00 98.75 102 VAL A N 1
ATOM 817 C CA . VAL A 1 102 ? -0.678 6.303 -4.591 1.00 98.75 102 VAL A CA 1
ATOM 818 C C . VAL A 1 102 ? -0.553 7.307 -3.447 1.00 98.75 102 VAL A C 1
ATOM 820 O O . VAL A 1 102 ? -0.036 8.414 -3.632 1.00 98.75 102 VAL A O 1
ATOM 823 N N . ILE A 1 103 ? -1.002 6.931 -2.255 1.00 98.19 103 ILE A N 1
ATOM 824 C CA . ILE A 1 103 ? -1.032 7.782 -1.059 1.00 98.19 103 ILE A CA 1
ATOM 825 C C . ILE A 1 103 ? -0.277 7.068 0.058 1.00 98.19 103 ILE A C 1
ATOM 827 O O . ILE A 1 103 ? -0.498 5.884 0.272 1.00 98.19 103 ILE A O 1
ATOM 831 N N . SER A 1 104 ? 0.608 7.775 0.756 1.00 96.81 104 SER A N 1
ATOM 832 C CA . SER A 1 104 ? 1.266 7.276 1.964 1.00 96.81 104 SER A CA 1
ATOM 833 C C . SER A 1 104 ? 0.579 7.818 3.216 1.00 96.81 104 SER A C 1
ATOM 835 O O . SER A 1 104 ? -0.092 8.853 3.161 1.00 96.81 104 SER A O 1
ATOM 837 N N . ALA A 1 105 ? 0.778 7.155 4.352 1.00 93.75 105 ALA A N 1
ATOM 838 C CA . ALA A 1 105 ? 0.372 7.690 5.646 1.00 93.75 105 ALA A CA 1
ATOM 839 C C . ALA A 1 105 ? 1.009 9.078 5.926 1.00 93.75 105 ALA A C 1
ATOM 841 O O . ALA A 1 105 ? 2.133 9.333 5.481 1.00 93.75 105 ALA A O 1
ATOM 842 N N . PRO A 1 106 ? 0.335 9.966 6.688 1.00 93.69 106 PRO A N 1
ATOM 843 C CA . PRO A 1 106 ? -1.007 9.804 7.245 1.00 93.69 106 PRO A CA 1
ATOM 844 C C . PRO A 1 106 ? -2.121 10.034 6.213 1.00 93.69 106 PRO A C 1
ATOM 846 O O . PRO A 1 106 ? -2.248 11.107 5.630 1.00 93.69 106 PRO A O 1
ATOM 849 N N . PHE A 1 107 ? -2.978 9.029 6.033 1.00 95.75 107 PHE A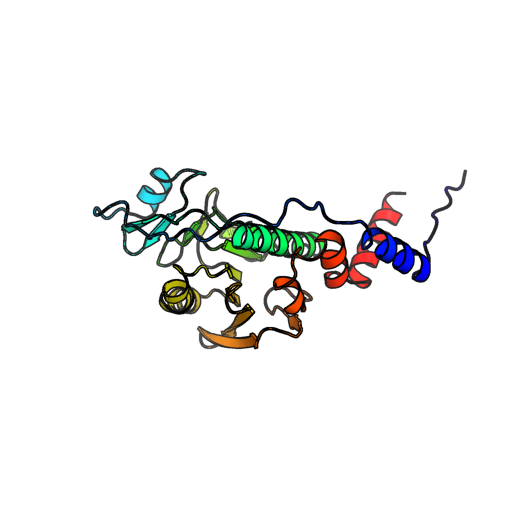 N 1
ATOM 850 C CA . PHE A 1 107 ? -4.234 9.139 5.294 1.00 95.75 107 PHE A CA 1
ATOM 851 C C . PHE A 1 107 ? -5.172 8.017 5.736 1.00 95.75 107 PHE A C 1
ATOM 853 O O . PHE A 1 107 ? -4.766 6.856 5.790 1.00 95.75 107 PHE A O 1
ATOM 860 N N . GLN A 1 108 ? -6.412 8.346 6.092 1.00 97.25 108 GLN A N 1
ATOM 861 C CA . GLN A 1 108 ? -7.334 7.347 6.629 1.00 97.25 108 GLN A CA 1
ATOM 862 C C . GLN A 1 108 ? -7.959 6.504 5.512 1.00 97.25 108 GLN A C 1
ATOM 864 O O . GLN A 1 108 ? -8.276 6.999 4.434 1.00 97.25 108 GLN A O 1
ATOM 869 N N . MET A 1 109 ? -8.213 5.234 5.793 1.00 97.94 109 MET A N 1
ATOM 870 C CA . MET A 1 109 ? -9.016 4.333 4.976 1.00 97.94 109 MET A CA 1
ATOM 871 C C . MET A 1 109 ? -10.167 3.815 5.832 1.00 97.94 109 MET A C 1
ATOM 873 O O . MET A 1 109 ? -9.960 3.105 6.819 1.00 97.94 109 MET A O 1
ATOM 877 N N . LYS A 1 110 ? -11.392 4.185 5.460 1.00 97.38 110 LYS A N 1
ATOM 878 C CA . LYS A 1 110 ? -12.604 3.806 6.175 1.00 97.38 110 LYS A CA 1
ATOM 879 C C . LYS A 1 110 ? -13.219 2.562 5.555 1.00 97.38 110 LYS A C 1
ATOM 881 O O . LYS A 1 110 ? -13.773 2.615 4.467 1.00 97.38 110 LYS A O 1
ATOM 886 N N . MET A 1 111 ? -13.190 1.459 6.291 1.00 95.94 111 MET A N 1
ATOM 887 C CA . MET A 1 111 ? -13.978 0.259 6.007 1.00 95.94 111 MET A CA 1
ATOM 888 C C . MET A 1 111 ? -14.863 -0.045 7.215 1.00 95.94 111 MET A C 1
ATOM 890 O O . MET A 1 111 ? -15.615 0.823 7.666 1.00 95.94 111 MET A O 1
ATOM 894 N N . LYS A 1 112 ? -14.763 -1.247 7.797 1.00 94.75 112 LYS A N 1
ATOM 895 C CA . LYS A 1 112 ? -15.340 -1.511 9.115 1.00 94.75 112 LYS A CA 1
ATOM 896 C C . LYS A 1 112 ? -14.678 -0.601 10.147 1.00 94.75 112 LYS A C 1
ATOM 898 O O . LYS A 1 112 ? -15.393 0.153 10.805 1.00 94.75 112 LYS A O 1
ATOM 903 N N . GLN A 1 113 ? -13.348 -0.606 10.212 1.00 95.94 113 GLN A N 1
ATOM 904 C CA . GLN A 1 113 ? -12.543 0.302 11.025 1.00 95.94 113 GLN A CA 1
ATOM 905 C C . GLN A 1 113 ? -12.018 1.478 10.186 1.00 95.94 113 GLN A C 1
ATOM 907 O O . GLN A 1 113 ? -12.197 1.522 8.968 1.00 95.94 113 GLN A O 1
ATOM 912 N N . GLY A 1 114 ? -11.421 2.462 10.851 1.00 96.38 114 GLY A N 1
ATOM 913 C CA . GLY A 1 114 ? -10.651 3.541 10.242 1.00 96.38 114 GLY A CA 1
ATOM 914 C C . GLY A 1 114 ? -9.179 3.202 10.398 1.00 96.38 114 GLY A C 1
ATOM 915 O O . GLY A 1 114 ? -8.632 3.318 11.494 1.00 96.38 114 GLY A O 1
ATOM 916 N N . ARG A 1 115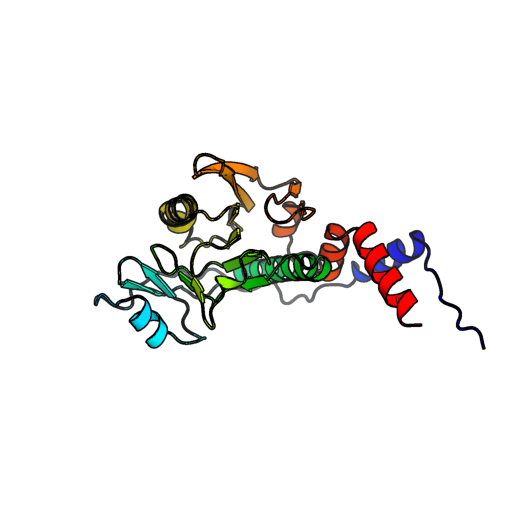 ? -8.567 2.693 9.333 1.00 96.12 115 ARG A N 1
ATOM 917 C CA . ARG A 1 115 ? -7.157 2.291 9.321 1.00 96.12 115 ARG A CA 1
ATOM 918 C C . ARG A 1 115 ? -6.306 3.375 8.695 1.00 96.12 115 ARG A C 1
ATOM 920 O O . ARG A 1 115 ? -6.805 4.175 7.910 1.00 96.12 115 ARG A O 1
ATOM 927 N N . GLN A 1 116 ? -5.017 3.360 9.002 1.00 95.50 116 GLN A N 1
ATOM 928 C CA . GLN A 1 116 ? -4.049 4.262 8.390 1.00 95.50 116 GLN A CA 1
ATOM 929 C C . GLN A 1 116 ? -2.880 3.445 7.835 1.00 95.50 116 GLN A C 1
ATOM 931 O O . GLN A 1 116 ? -1.838 3.382 8.488 1.00 95.50 116 GLN A O 1
ATOM 936 N N . PRO A 1 117 ? -3.053 2.773 6.683 1.00 96.75 117 PRO A N 1
ATOM 937 C CA . PRO A 1 117 ? -1.989 1.944 6.134 1.00 96.75 117 PRO A CA 1
ATOM 938 C C . PRO A 1 117 ? -0.804 2.782 5.666 1.00 96.75 117 PRO A C 1
ATOM 940 O O . PRO A 1 117 ? -0.987 3.933 5.261 1.00 96.75 117 PRO A O 1
ATOM 943 N N . ASP A 1 118 ? 0.393 2.195 5.673 1.00 97.50 118 ASP A N 1
ATOM 944 C CA . ASP A 1 118 ? 1.614 2.909 5.283 1.00 97.50 118 ASP A CA 1
ATOM 945 C C . ASP A 1 118 ? 1.548 3.407 3.834 1.00 97.50 118 ASP A C 1
ATOM 947 O O . ASP A 1 118 ? 1.918 4.552 3.561 1.00 97.50 118 ASP A O 1
ATOM 951 N N . ILE A 1 119 ? 1.045 2.574 2.911 1.00 98.75 119 ILE A N 1
ATOM 952 C CA . ILE A 1 119 ? 0.841 2.939 1.503 1.00 98.75 119 ILE A CA 1
ATOM 953 C C . ILE A 1 119 ? -0.479 2.363 0.984 1.00 98.75 119 ILE A C 1
ATOM 955 O O . ILE A 1 119 ? -0.794 1.187 1.172 1.00 98.75 119 ILE A O 1
ATOM 959 N N . LEU A 1 120 ? -1.219 3.198 0.263 1.00 98.69 120 LEU A N 1
ATOM 960 C CA . LEU A 1 120 ? -2.438 2.880 -0.465 1.00 98.69 120 LEU A CA 1
ATOM 961 C C . LEU A 1 120 ? -2.208 3.106 -1.959 1.00 98.69 120 LEU A C 1
ATOM 963 O O . LEU A 1 120 ? -1.671 4.144 -2.352 1.00 98.69 120 LEU A O 1
ATOM 967 N N . TYR A 1 121 ? -2.699 2.204 -2.800 1.00 98.81 121 TYR A N 1
ATOM 968 C CA . TYR A 1 121 ? -2.957 2.489 -4.209 1.00 98.81 121 TYR A CA 1
ATOM 969 C C . TYR A 1 121 ? -4.450 2.358 -4.500 1.00 98.81 121 TYR A C 1
ATOM 971 O O . TYR A 1 121 ? -5.096 1.383 -4.117 1.00 98.81 121 TYR A O 1
ATOM 979 N N . ILE A 1 122 ? -4.982 3.367 -5.184 1.00 98.69 122 ILE A N 1
ATOM 980 C CA . ILE A 1 122 ? -6.369 3.448 -5.619 1.00 98.69 122 ILE A CA 1
ATOM 981 C C . ILE A 1 122 ? -6.354 3.582 -7.135 1.00 98.69 122 ILE A C 1
ATOM 983 O O . ILE A 1 122 ? -5.791 4.536 -7.680 1.00 98.69 122 ILE A O 1
ATOM 987 N N . SER A 1 123 ? -6.965 2.624 -7.818 1.00 98.56 123 SER A N 1
ATOM 988 C CA . SER A 1 123 ? -7.111 2.640 -9.265 1.00 98.56 123 SER A CA 1
ATOM 989 C C . SER A 1 123 ? -7.979 3.812 -9.714 1.00 98.56 123 SER A C 1
ATOM 991 O O . SER A 1 123 ? -8.857 4.296 -8.996 1.00 98.56 123 SER A O 1
ATOM 993 N N . LYS A 1 124 ? -7.758 4.271 -10.947 1.00 97.69 124 LYS A N 1
ATOM 994 C CA . LYS A 1 124 ? -8.572 5.339 -11.549 1.00 97.69 124 LYS A CA 1
ATOM 995 C C . LYS A 1 124 ? -10.074 5.015 -11.573 1.00 97.69 124 LYS A C 1
ATOM 997 O O . LYS A 1 124 ? -10.883 5.935 -11.515 1.00 97.69 124 LYS A O 1
ATOM 1002 N N . ASP A 1 125 ? -10.429 3.730 -11.630 1.00 97.94 125 ASP A N 1
ATOM 1003 C CA . ASP A 1 125 ? -11.816 3.260 -11.678 1.00 97.94 125 ASP A CA 1
ATOM 1004 C C . ASP A 1 125 ? -12.501 3.345 -10.301 1.00 97.94 125 ASP A C 1
ATOM 1006 O O . ASP A 1 125 ? -13.725 3.318 -10.223 1.00 97.94 125 ASP A O 1
ATOM 1010 N N . HIS A 1 126 ? -11.720 3.502 -9.226 1.00 98.31 126 HIS A N 1
ATOM 1011 C CA . HIS A 1 126 ? -12.184 3.652 -7.844 1.00 98.31 126 HIS A CA 1
ATOM 1012 C C . HIS A 1 126 ? -11.890 5.041 -7.255 1.00 98.31 126 HIS A C 1
ATOM 1014 O O . HIS A 1 126 ? -11.980 5.246 -6.042 1.00 98.31 126 HIS A O 1
ATOM 1020 N N . ALA A 1 127 ? -11.531 6.019 -8.092 1.00 95.62 127 ALA A N 1
ATOM 1021 C CA . ALA A 1 127 ? -11.182 7.367 -7.643 1.00 95.62 127 ALA A CA 1
ATOM 1022 C C . ALA A 1 127 ? -12.349 8.104 -6.948 1.00 95.62 127 ALA A C 1
ATOM 1024 O O . ALA A 1 127 ? -12.118 9.021 -6.161 1.00 95.62 127 ALA A O 1
ATOM 1025 N N . ASP A 1 128 ? -13.597 7.695 -7.186 1.00 97.88 128 ASP A N 1
ATOM 1026 C CA . ASP A 1 128 ? -14.808 8.231 -6.547 1.00 97.88 128 ASP A CA 1
ATOM 1027 C C . ASP A 1 128 ? -14.880 7.954 -5.030 1.00 97.88 128 ASP A C 1
ATOM 1029 O O . ASP A 1 128 ? -15.538 8.689 -4.272 1.00 97.88 128 ASP A O 1
ATOM 1033 N N . ARG A 1 129 ? -14.150 6.932 -4.568 1.00 98.25 129 ARG A N 1
ATOM 1034 C CA . ARG A 1 129 ? -13.985 6.592 -3.148 1.00 98.25 129 ARG A CA 1
ATOM 1035 C C . ARG A 1 129 ? -13.161 7.629 -2.393 1.00 98.25 129 ARG A C 1
ATOM 1037 O O . ARG A 1 129 ? -13.323 7.768 -1.180 1.00 98.25 129 ARG A O 1
ATOM 1044 N N . LEU A 1 130 ? -12.290 8.365 -3.083 1.00 98.12 130 LEU A N 1
ATOM 1045 C CA . LEU A 1 130 ? -11.377 9.311 -2.455 1.00 98.12 130 LEU A CA 1
ATOM 1046 C C . LEU A 1 130 ? -12.135 10.535 -1.929 1.00 98.12 130 LEU A C 1
ATOM 1048 O O . LEU A 1 130 ? -12.838 11.229 -2.668 1.00 98.12 130 LEU A O 1
ATOM 1052 N N . LYS A 1 131 ? -11.979 10.813 -0.636 1.00 96.88 131 LYS A N 1
ATOM 1053 C CA . LYS A 1 131 ? -12.472 12.021 0.033 1.00 96.88 131 LYS A CA 1
ATOM 1054 C C . LYS A 1 131 ? -11.288 12.897 0.430 1.00 96.88 131 LYS A C 1
ATOM 1056 O O . LYS A 1 131 ? -10.130 12.544 0.237 1.00 96.88 131 LYS A O 1
ATOM 1061 N N . LYS A 1 132 ? -11.584 14.073 0.988 1.00 92.69 132 LYS A N 1
ATOM 1062 C CA . LYS A 1 132 ? -10.567 15.084 1.315 1.00 92.69 132 LYS A CA 1
ATOM 1063 C C . LYS A 1 132 ? -9.463 14.555 2.242 1.00 92.69 132 LYS A C 1
ATOM 1065 O O . LYS A 1 132 ? -8.309 14.912 2.058 1.00 92.69 132 LYS A O 1
ATOM 1070 N N . THR A 1 133 ? -9.827 13.752 3.239 1.00 91.62 133 THR A N 1
ATOM 1071 C CA . THR A 1 133 ? -8.918 13.298 4.308 1.00 91.6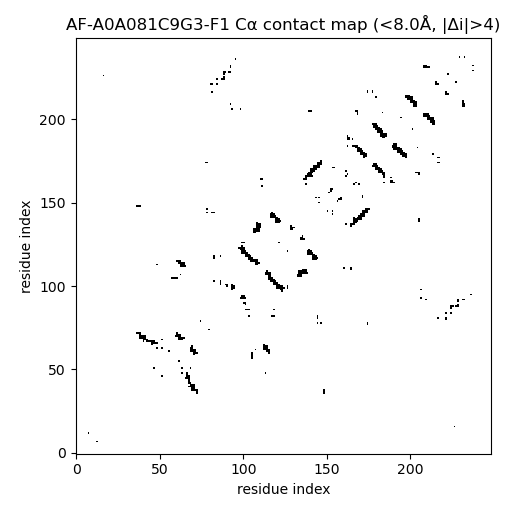2 133 THR A CA 1
ATOM 1072 C C . THR A 1 133 ? -8.922 11.783 4.507 1.00 91.62 133 THR A C 1
ATOM 1074 O O . THR A 1 133 ? -8.233 11.277 5.391 1.00 91.6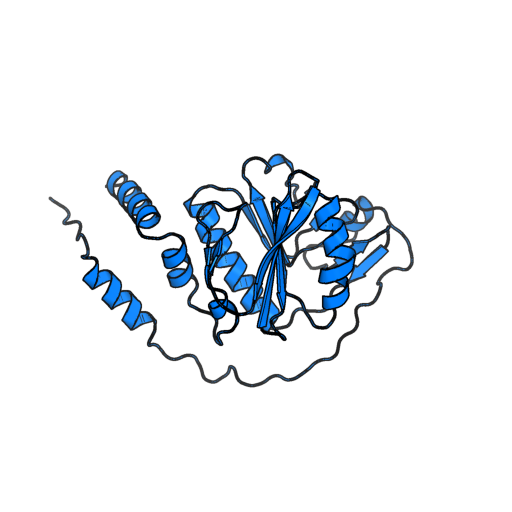2 133 THR A O 1
ATOM 1077 N N . TYR A 1 134 ? -9.718 11.055 3.721 1.00 96.94 134 TYR A N 1
ATOM 1078 C CA . TYR A 1 134 ? -9.837 9.610 3.840 1.00 96.94 134 TYR A CA 1
ATOM 1079 C C . TYR A 1 134 ? -10.308 8.959 2.537 1.00 96.94 134 TYR A C 1
ATOM 1081 O O . TYR A 1 134 ? -10.859 9.619 1.655 1.00 96.94 134 TYR A O 1
ATOM 1089 N N . LEU A 1 135 ? -10.111 7.652 2.433 1.00 98.44 135 LEU A N 1
ATOM 1090 C CA . LEU A 1 135 ? -10.694 6.785 1.418 1.00 98.44 135 LEU A CA 1
ATOM 1091 C C . LEU A 1 135 ? -11.948 6.112 1.988 1.00 98.44 135 LEU A C 1
ATOM 1093 O O . LEU A 1 135 ? -11.874 5.510 3.056 1.00 98.44 135 LEU A O 1
ATOM 1097 N N . GLU A 1 136 ? -13.087 6.208 1.302 1.00 98.31 136 GLU A N 1
ATOM 1098 C CA . GLU A 1 136 ? -14.307 5.471 1.661 1.00 98.31 136 GLU A CA 1
ATOM 1099 C C . GLU A 1 136 ? -14.309 4.095 0.977 1.00 98.31 136 GLU A C 1
ATOM 1101 O O . GLU A 1 136 ? -14.440 3.999 -0.244 1.00 98.31 136 GLU A O 1
ATOM 1106 N N . GLY A 1 137 ? -14.180 3.027 1.756 1.00 97.88 137 GLY A N 1
ATOM 1107 C CA . GLY A 1 137 ? -14.025 1.659 1.267 1.00 97.88 137 GLY A CA 1
ATOM 1108 C C . GLY A 1 137 ? -12.562 1.230 1.082 1.00 97.88 137 GLY A C 1
ATOM 1109 O O . GLY A 1 137 ? -11.641 1.931 1.511 1.00 97.88 137 GLY A O 1
ATOM 1110 N N . PRO A 1 138 ? -12.336 0.049 0.478 1.00 98.25 138 PRO A N 1
ATOM 1111 C CA . PRO A 1 138 ? -11.002 -0.518 0.328 1.00 98.25 138 PRO A CA 1
ATOM 1112 C C . PRO A 1 138 ? -10.189 0.203 -0.751 1.00 98.25 138 PRO A C 1
ATOM 1114 O O . PRO A 1 138 ? -10.719 0.605 -1.797 1.00 98.25 138 PRO A O 1
ATOM 1117 N N . ALA A 1 139 ? -8.881 0.292 -0.515 1.00 98.69 139 ALA A N 1
ATOM 1118 C CA . ALA A 1 139 ? -7.896 0.521 -1.565 1.00 98.69 139 ALA A CA 1
ATOM 1119 C C . ALA A 1 139 ? -7.704 -0.744 -2.418 1.00 98.69 139 AL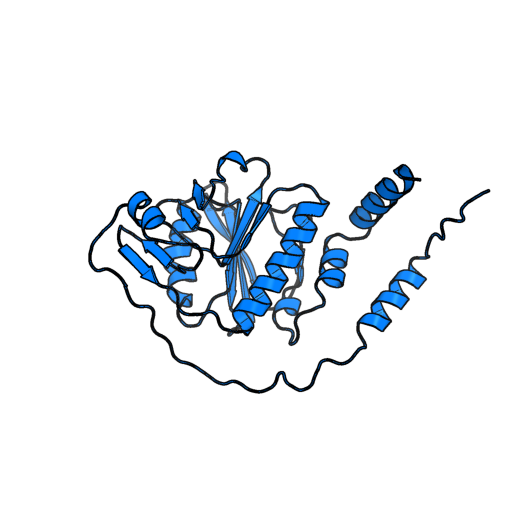A A C 1
ATOM 1121 O O . ALA A 1 139 ? -7.999 -1.857 -1.979 1.00 98.69 139 ALA A O 1
ATOM 1122 N N . ASP A 1 140 ? -7.191 -0.572 -3.635 1.00 98.75 140 ASP A N 1
ATOM 1123 C CA . ASP A 1 140 ? -6.891 -1.687 -4.538 1.00 98.75 140 ASP A CA 1
ATOM 1124 C C . ASP A 1 140 ? -5.619 -2.430 -4.109 1.00 98.75 140 ASP A C 1
ATOM 1126 O O . ASP A 1 140 ? -5.565 -3.656 -4.177 1.00 98.75 140 ASP A O 1
ATOM 1130 N N . LEU A 1 141 ? -4.622 -1.694 -3.609 1.00 98.88 141 LEU A N 1
ATOM 1131 C CA . LEU A 1 141 ? -3.458 -2.250 -2.920 1.00 98.88 141 LEU A CA 1
ATOM 1132 C C . LEU A 1 141 ? -3.245 -1.538 -1.587 1.00 98.88 141 LEU A C 1
ATOM 1134 O O . LEU A 1 141 ? -3.278 -0.307 -1.516 1.00 98.88 141 LEU A O 1
ATOM 1138 N N . VAL A 1 142 ? -2.961 -2.331 -0.558 1.00 98.81 142 VAL A N 1
ATOM 1139 C CA . VAL A 1 142 ? -2.455 -1.870 0.735 1.00 98.81 142 VAL A CA 1
ATOM 1140 C C . VAL A 1 142 ? -1.062 -2.452 0.968 1.00 98.81 142 VAL A C 1
ATOM 1142 O O . VAL A 1 142 ? -0.852 -3.651 0.791 1.00 98.81 142 VAL A O 1
ATOM 1145 N N . VAL A 1 143 ? -0.116 -1.620 1.396 1.00 98.69 143 VAL A N 1
ATOM 1146 C CA . VAL A 1 143 ? 1.213 -2.049 1.855 1.00 98.69 143 VAL A CA 1
ATOM 1147 C C . VAL A 1 143 ? 1.381 -1.638 3.310 1.00 98.69 143 VAL A C 1
ATOM 1149 O O . VAL A 1 143 ? 1.139 -0.482 3.655 1.00 98.69 143 VAL A O 1
ATOM 1152 N N . GLU A 1 144 ? 1.820 -2.576 4.143 1.00 97.88 144 GLU A N 1
ATOM 1153 C CA . GLU A 1 144 ? 2.200 -2.343 5.537 1.00 97.88 144 GLU A CA 1
ATOM 1154 C C . GLU A 1 144 ? 3.656 -2.779 5.727 1.00 97.88 144 GLU A C 1
ATOM 1156 O O . GLU A 1 144 ? 4.051 -3.899 5.372 1.00 97.88 144 GLU A O 1
ATOM 1161 N N . ILE A 1 145 ? 4.464 -1.888 6.292 1.00 96.25 145 ILE A N 1
ATOM 1162 C CA . ILE A 1 145 ? 5.840 -2.160 6.685 1.00 96.25 145 ILE A CA 1
ATOM 1163 C C . ILE A 1 145 ? 5.825 -2.416 8.185 1.00 96.25 145 ILE A C 1
ATOM 1165 O O . ILE A 1 145 ? 5.638 -1.533 9.019 1.00 96.25 145 ILE A O 1
ATOM 1169 N N . VAL A 1 146 ? 6.021 -3.676 8.530 1.00 89.25 146 VAL A N 1
ATOM 1170 C CA . VAL A 1 146 ? 5.835 -4.186 9.875 1.00 89.25 146 VAL A CA 1
ATOM 1171 C C . VAL A 1 146 ? 6.930 -3.658 10.806 1.00 89.25 146 VAL A C 1
ATOM 1173 O O . VAL A 1 146 ? 8.124 -3.792 10.535 1.00 89.25 146 VAL A O 1
ATOM 1176 N N . SER A 1 147 ? 6.530 -3.113 11.952 1.00 80.31 147 SER A N 1
ATOM 1177 C CA . SER A 1 147 ? 7.406 -2.821 13.090 1.00 80.31 147 SER A CA 1
ATOM 1178 C C . SER A 1 147 ? 7.276 -3.924 14.151 1.00 80.31 147 SER A C 1
ATOM 1180 O O . SER A 1 147 ? 6.290 -4.668 14.138 1.00 80.31 147 SER A O 1
ATOM 1182 N N . PRO A 1 148 ? 8.210 -4.049 15.119 1.00 73.38 148 PRO A N 1
ATOM 1183 C CA . PRO A 1 148 ? 8.087 -5.021 16.211 1.00 73.38 148 PRO A CA 1
ATOM 1184 C C . PRO A 1 148 ? 6.715 -5.005 16.905 1.00 73.38 148 PRO A C 1
ATOM 1186 O O . PRO A 1 148 ? 6.216 -6.047 17.325 1.00 73.38 148 PRO A O 1
ATOM 1189 N N . GLU A 1 149 ? 6.104 -3.825 17.014 1.00 69.38 149 GLU A N 1
ATOM 1190 C CA . GLU A 1 149 ? 4.830 -3.569 17.686 1.00 69.38 149 GLU A CA 1
ATOM 1191 C C . GLU A 1 149 ? 3.597 -3.821 16.800 1.00 69.38 149 GLU A C 1
ATOM 1193 O O . GLU A 1 149 ? 2.471 -3.881 17.305 1.00 69.38 149 GLU A O 1
ATOM 1198 N N . SER A 1 150 ? 3.763 -3.924 15.479 1.00 74.56 150 SER A N 1
ATOM 1199 C CA . SER A 1 150 ? 2.652 -4.084 14.536 1.00 74.56 150 SER A CA 1
ATOM 1200 C C . SER A 1 150 ? 2.500 -5.512 14.003 1.00 74.56 150 SER A C 1
ATOM 1202 O O . SER A 1 150 ? 1.394 -5.855 13.594 1.00 74.56 150 SER A O 1
ATOM 1204 N N . ILE A 1 151 ? 3.520 -6.382 14.141 1.00 76.44 151 ILE A N 1
ATOM 1205 C CA . ILE A 1 151 ? 3.526 -7.783 13.647 1.00 76.44 151 ILE A CA 1
ATOM 1206 C C . ILE A 1 151 ? 2.197 -8.505 13.900 1.00 76.44 151 ILE A C 1
ATOM 1208 O O . ILE A 1 151 ? 1.599 -9.041 12.968 1.00 76.44 151 ILE A O 1
ATOM 1212 N N . GLU A 1 152 ? 1.738 -8.548 15.155 1.00 75.19 152 GLU A N 1
ATOM 1213 C CA . GLU A 1 152 ? 0.528 -9.294 15.531 1.00 75.19 152 GLU A CA 1
ATOM 1214 C C . GLU A 1 152 ? -0.744 -8.690 14.925 1.00 75.19 152 GLU A C 1
ATOM 1216 O O . GLU A 1 152 ? -1.675 -9.413 14.566 1.00 75.19 152 GLU A O 1
ATOM 1221 N N . ARG A 1 153 ? -0.793 -7.361 14.796 1.00 75.19 153 ARG A N 1
ATOM 1222 C CA . ARG A 1 153 ? -1.953 -6.651 14.248 1.00 75.19 153 ARG A CA 1
ATOM 1223 C C . ARG A 1 153 ? -2.006 -6.786 12.732 1.00 75.19 153 ARG A C 1
ATOM 1225 O O . ARG A 1 153 ? -3.071 -7.107 12.209 1.00 75.19 153 ARG A O 1
ATOM 1232 N N . ASP A 1 154 ? -0.875 -6.607 12.057 1.00 73.44 154 ASP A N 1
ATOM 1233 C CA . ASP A 1 154 ? -0.780 -6.606 10.595 1.00 73.44 154 ASP A CA 1
ATOM 1234 C C . ASP A 1 154 ? -0.991 -8.010 10.007 1.00 73.44 154 ASP A C 1
ATOM 1236 O O . ASP A 1 154 ? -1.693 -8.156 9.004 1.00 73.44 154 ASP A O 1
ATOM 1240 N N . ARG A 1 155 ? -0.472 -9.057 10.672 1.00 80.69 155 ARG A N 1
ATOM 1241 C CA . ARG A 1 155 ? -0.692 -10.474 10.304 1.00 80.69 155 ARG A CA 1
ATOM 1242 C C . ARG A 1 155 ? -1.993 -11.071 10.850 1.00 80.69 155 ARG A C 1
ATOM 1244 O O . ARG A 1 155 ? -2.348 -12.184 10.478 1.00 80.69 155 ARG A O 1
ATOM 1251 N N . GLY A 1 156 ? -2.668 -10.378 11.764 1.00 89.31 156 GLY A N 1
ATOM 1252 C CA . GLY A 1 156 ? -3.868 -10.865 12.442 1.00 89.31 156 GLY A CA 1
ATOM 1253 C C . GLY A 1 156 ? -5.095 -10.034 12.096 1.00 89.31 156 GLY A C 1
ATOM 1254 O O . GLY A 1 156 ? -5.791 -10.293 11.118 1.00 89.31 156 GLY A O 1
ATOM 1255 N N . ALA A 1 157 ? -5.379 -9.032 12.928 1.00 87.44 157 ALA A N 1
ATOM 1256 C CA . ALA A 1 157 ? -6.610 -8.252 12.837 1.00 87.44 157 ALA A CA 1
ATOM 1257 C C . ALA A 1 157 ? -6.755 -7.491 11.508 1.00 87.44 157 ALA A C 1
ATOM 1259 O O . ALA A 1 157 ? -7.842 -7.499 10.935 1.00 87.44 157 ALA A O 1
ATOM 1260 N N . LYS A 1 158 ? -5.683 -6.854 11.014 1.00 91.69 158 LYS A N 1
ATOM 1261 C CA . LYS A 1 158 ? -5.716 -6.125 9.738 1.00 91.69 158 LYS A CA 1
ATOM 1262 C C . LYS A 1 158 ? -5.837 -7.068 8.551 1.00 91.69 158 LYS A C 1
ATOM 1264 O O . LYS A 1 158 ? -6.646 -6.794 7.682 1.00 91.69 158 LYS A O 1
ATOM 1269 N N . PHE A 1 159 ? -5.116 -8.192 8.548 1.00 93.75 159 PHE A N 1
ATOM 1270 C CA . PHE A 1 159 ? -5.245 -9.210 7.502 1.00 93.75 159 PHE A CA 1
ATOM 1271 C C . PHE A 1 159 ? -6.710 -9.625 7.301 1.00 93.75 159 PHE A C 1
ATOM 1273 O O . PHE A 1 159 ? -7.239 -9.503 6.201 1.00 93.75 159 PHE A O 1
ATOM 1280 N N . ILE A 1 160 ? -7.381 -10.026 8.387 1.00 94.19 160 ILE A N 1
ATOM 1281 C CA . ILE A 1 160 ? -8.791 -10.448 8.358 1.00 94.19 160 ILE A CA 1
ATOM 1282 C C . ILE A 1 160 ? -9.698 -9.296 7.913 1.00 94.19 160 ILE A C 1
ATOM 1284 O O . ILE A 1 160 ? -10.666 -9.496 7.183 1.00 94.19 160 ILE A O 1
ATOM 1288 N N . GLU A 1 161 ? -9.416 -8.077 8.373 1.00 95.25 161 GLU A N 1
ATOM 1289 C CA . GLU A 1 161 ? -10.214 -6.909 8.015 1.00 95.25 161 GLU A CA 1
ATOM 1290 C C . GLU A 1 161 ? -10.056 -6.512 6.544 1.00 95.25 161 GLU A C 1
ATOM 1292 O O . GLU A 1 161 ? -11.049 -6.171 5.908 1.00 95.25 161 GLU A O 1
ATOM 1297 N N . TYR A 1 162 ? -8.841 -6.550 6.004 1.00 97.75 162 TYR A N 1
ATOM 1298 C CA . TYR A 1 162 ? -8.545 -6.208 4.614 1.00 97.75 162 TYR A CA 1
ATOM 1299 C C . TYR A 1 162 ? -9.116 -7.258 3.658 1.00 97.75 162 TYR A C 1
ATOM 1301 O O . TYR A 1 162 ? -9.729 -6.887 2.656 1.00 97.75 162 TYR A O 1
ATOM 1309 N N . GLU A 1 163 ? -9.031 -8.538 4.029 1.00 97.75 163 GLU A N 1
ATOM 1310 C CA . GLU A 1 163 ? -9.664 -9.650 3.314 1.00 97.75 163 GLU A CA 1
ATOM 1311 C C . GLU A 1 163 ? -11.183 -9.454 3.245 1.00 97.75 163 GLU A C 1
ATOM 1313 O O . GLU A 1 163 ? -11.762 -9.337 2.166 1.00 97.75 163 GLU A O 1
ATOM 1318 N N . ALA A 1 164 ? -11.828 -9.309 4.406 1.00 96.69 164 ALA A N 1
ATOM 1319 C CA . ALA A 1 164 ? -13.274 -9.115 4.490 1.00 96.69 164 ALA A CA 1
ATOM 1320 C C . ALA A 1 164 ? -13.741 -7.782 3.876 1.00 96.69 164 ALA A C 1
ATOM 1322 O O . ALA A 1 164 ? -14.891 -7.665 3.449 1.00 96.69 164 ALA A O 1
ATOM 1323 N N . GLY A 1 165 ? -12.872 -6.770 3.870 1.00 96.50 165 GLY A N 1
ATOM 1324 C CA . GLY A 1 165 ? -13.114 -5.450 3.297 1.00 96.50 165 GLY A CA 1
ATOM 1325 C C . GLY A 1 165 ? -12.951 -5.392 1.780 1.00 96.50 165 GLY A C 1
ATOM 1326 O O . GLY A 1 165 ? -13.392 -4.416 1.176 1.00 96.50 165 GLY A O 1
ATOM 1327 N N . GLY A 1 166 ? -12.368 -6.422 1.161 1.00 97.88 166 GLY A N 1
ATOM 1328 C CA . GLY A 1 166 ? -12.200 -6.503 -0.287 1.00 97.88 166 GLY A CA 1
ATOM 132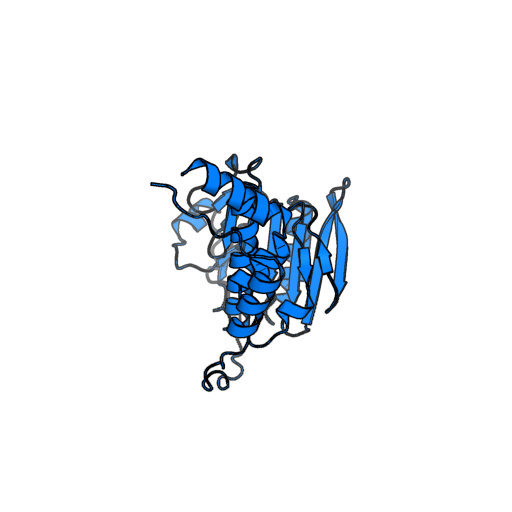9 C C . GLY A 1 166 ? -10.976 -5.763 -0.830 1.00 97.88 166 GLY A C 1
ATOM 1330 O O . GLY A 1 166 ? -10.985 -5.359 -1.992 1.00 97.88 166 GLY A O 1
ATOM 1331 N N . VAL A 1 167 ? -9.933 -5.557 -0.021 1.00 98.56 167 VAL A N 1
ATOM 1332 C CA . VAL A 1 167 ? -8.648 -5.039 -0.519 1.00 98.56 167 VAL A CA 1
ATOM 1333 C C . VAL A 1 167 ? -8.038 -6.097 -1.439 1.00 98.56 167 VAL A C 1
ATOM 1335 O O . VAL A 1 167 ? -7.735 -7.199 -0.987 1.00 98.56 167 VAL A O 1
ATOM 1338 N N . ALA A 1 168 ? -7.880 -5.784 -2.725 1.00 98.56 168 ALA A N 1
ATOM 1339 C CA . ALA A 1 168 ? -7.569 -6.784 -3.748 1.00 98.56 168 ALA A CA 1
ATOM 1340 C C . ALA A 1 168 ? 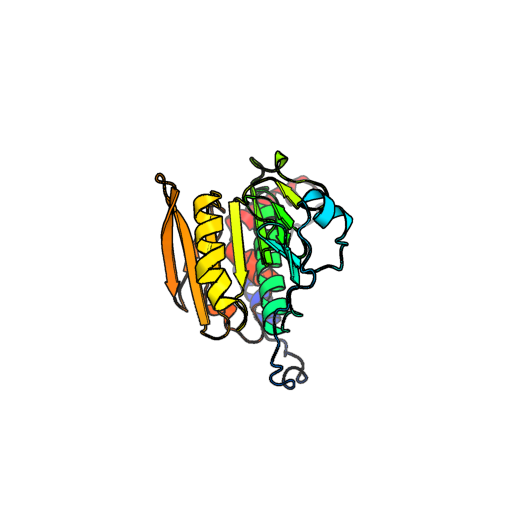-6.133 -7.332 -3.660 1.00 98.56 168 ALA A C 1
ATOM 1342 O O . ALA A 1 168 ? -5.901 -8.504 -3.963 1.00 98.56 168 ALA A O 1
ATOM 1343 N N . GLU A 1 169 ? -5.177 -6.517 -3.217 1.00 98.69 169 GLU A N 1
ATOM 1344 C CA . GLU A 1 169 ? -3.797 -6.938 -2.985 1.00 98.69 169 GLU A CA 1
ATOM 1345 C C . GLU A 1 169 ? -3.260 -6.358 -1.673 1.00 98.69 169 GLU A C 1
ATOM 1347 O O . GLU A 1 169 ? -3.440 -5.176 -1.379 1.00 98.69 169 GLU A O 1
ATOM 1352 N N . TYR A 1 170 ? -2.597 -7.189 -0.870 1.00 98.69 170 TYR A N 1
ATOM 1353 C CA . TYR A 1 170 ? -2.076 -6.798 0.438 1.00 98.69 170 TYR A CA 1
ATOM 1354 C C . TYR A 1 170 ? -0.624 -7.232 0.604 1.00 98.69 170 TYR A C 1
ATOM 1356 O O . TYR A 1 170 ? -0.309 -8.418 0.488 1.00 98.69 170 TYR A O 1
ATOM 1364 N N . TRP A 1 171 ? 0.277 -6.283 0.852 1.00 98.69 171 TRP A N 1
ATOM 1365 C CA . TRP A 1 171 ? 1.697 -6.553 1.066 1.00 98.69 171 TRP A CA 1
ATOM 1366 C C . TRP A 1 171 ? 2.073 -6.335 2.526 1.00 98.69 171 TRP A C 1
ATOM 1368 O O . TRP A 1 171 ? 1.859 -5.260 3.082 1.00 98.69 171 TRP A O 1
ATOM 1378 N N . LEU A 1 172 ? 2.707 -7.348 3.107 1.00 97.75 172 LEU A N 1
ATOM 1379 C CA . LEU A 1 172 ? 3.344 -7.309 4.414 1.00 97.75 172 LEU A CA 1
ATOM 1380 C C . LEU A 1 172 ? 4.855 -7.364 4.236 1.00 97.75 172 LEU A C 1
ATOM 1382 O O . LEU A 1 172 ? 5.395 -8.367 3.761 1.00 97.75 172 LEU A O 1
ATOM 1386 N N . ILE A 1 173 ? 5.544 -6.303 4.642 1.00 97.94 173 ILE A N 1
ATOM 1387 C CA . ILE A 1 173 ? 6.999 -6.190 4.533 1.00 97.94 173 ILE A CA 1
ATOM 1388 C C . ILE A 1 173 ? 7.583 -6.169 5.941 1.00 97.94 173 ILE A C 1
ATOM 1390 O O . ILE A 1 173 ? 7.360 -5.230 6.689 1.00 97.94 173 ILE A O 1
ATOM 1394 N N . ASP A 1 174 ? 8.342 -7.197 6.309 1.00 95.19 174 ASP A N 1
ATOM 1395 C CA . ASP A 1 174 ? 9.022 -7.307 7.601 1.00 95.19 174 ASP A CA 1
ATOM 1396 C C . ASP A 1 174 ? 10.524 -7.003 7.414 1.00 95.19 174 ASP A C 1
ATOM 1398 O O . ASP A 1 174 ? 11.293 -7.899 7.034 1.00 95.19 174 ASP A O 1
ATOM 1402 N N . PRO A 1 175 ? 10.970 -5.752 7.656 1.00 92.19 175 PRO A N 1
ATOM 1403 C CA . PRO A 1 175 ? 12.367 -5.348 7.504 1.00 92.19 175 PRO A CA 1
ATOM 1404 C C . PRO A 1 175 ? 13.292 -5.945 8.570 1.00 92.19 175 PRO A C 1
ATOM 1406 O O . PRO A 1 175 ? 14.507 -5.889 8.410 1.00 92.19 175 PRO A O 1
ATOM 1409 N N . ILE A 1 176 ? 12.757 -6.534 9.644 1.00 88.50 176 ILE A N 1
ATOM 1410 C CA . ILE A 1 176 ? 13.562 -7.176 10.693 1.00 88.50 176 ILE A CA 1
ATOM 1411 C C . ILE A 1 176 ? 13.895 -8.606 10.286 1.00 88.50 176 ILE A C 1
ATOM 1413 O O . ILE A 1 176 ? 15.019 -9.071 10.477 1.00 88.50 176 ILE A O 1
ATOM 1417 N N . ARG A 1 177 ? 12.916 -9.319 9.723 1.00 91.12 177 ARG A N 1
ATOM 1418 C CA . ARG A 1 177 ? 13.086 -10.699 9.249 1.00 91.12 177 ARG A CA 1
ATOM 1419 C C . ARG A 1 177 ? 13.537 -10.795 7.791 1.00 91.12 177 ARG A C 1
ATOM 1421 O O . ARG A 1 177 ? 13.810 -11.903 7.338 1.00 91.12 177 ARG A O 1
ATOM 1428 N N . HIS A 1 178 ? 13.614 -9.671 7.077 1.00 95.31 178 HIS A N 1
ATOM 1429 C CA . HIS A 1 178 ? 13.829 -9.614 5.627 1.00 95.31 178 HIS A CA 1
ATOM 1430 C C . HIS A 1 178 ? 12.840 -10.504 4.871 1.00 95.31 178 HIS A C 1
ATOM 1432 O O . HIS A 1 178 ? 13.225 -11.321 4.036 1.00 95.31 178 HIS A O 1
ATOM 1438 N N . GLN A 1 179 ? 11.557 -10.368 5.191 1.00 95.94 179 GLN A N 1
ATOM 1439 C CA . GLN A 1 179 ? 10.500 -11.191 4.621 1.00 95.94 179 GLN A CA 1
ATOM 1440 C C . GLN A 1 179 ? 9.442 -10.297 3.984 1.00 95.94 179 GLN A C 1
ATOM 1442 O O . GLN A 1 179 ? 8.980 -9.344 4.605 1.00 95.94 179 GLN A O 1
ATOM 1447 N N . VAL A 1 180 ? 9.029 -10.638 2.768 1.00 98.12 180 VAL A N 1
ATOM 1448 C CA . VAL A 1 180 ? 7.834 -10.077 2.135 1.00 98.12 180 VAL A CA 1
ATOM 1449 C C . VAL A 1 180 ? 6.804 -11.176 1.964 1.00 98.12 180 VAL A C 1
ATOM 1451 O O . VAL A 1 180 ? 7.134 -12.279 1.523 1.00 98.12 180 VAL A O 1
ATOM 1454 N N . GLU A 1 181 ? 5.559 -10.860 2.288 1.00 98.12 181 GLU A N 1
ATOM 1455 C CA . GLU A 1 181 ? 4.386 -11.647 1.930 1.00 98.12 181 GLU A CA 1
ATOM 1456 C C . GLU A 1 181 ? 3.441 -10.761 1.121 1.00 98.12 181 GLU A C 1
ATOM 1458 O O . GLU A 1 181 ? 3.096 -9.661 1.546 1.00 98.12 181 GLU A O 1
ATOM 1463 N N . CYS A 1 182 ? 3.031 -11.237 -0.049 1.00 98.56 182 CYS A N 1
ATOM 1464 C CA . CYS A 1 182 ? 2.034 -10.568 -0.875 1.00 98.56 182 CYS A CA 1
ATOM 1465 C C . CYS A 1 182 ? 0.831 -11.491 -1.014 1.00 98.56 182 CYS A C 1
ATOM 1467 O O . CYS A 1 182 ? 0.968 -12.636 -1.458 1.00 98.56 182 CYS A O 1
ATOM 1469 N N . TYR A 1 183 ? -0.336 -10.978 -0.660 1.00 98.56 183 TYR A N 1
ATOM 1470 C CA . TYR A 1 183 ? -1.610 -11.672 -0.720 1.00 98.56 183 TYR A CA 1
ATOM 1471 C C . TYR A 1 183 ? -2.480 -11.066 -1.809 1.00 98.56 183 TYR A C 1
ATOM 1473 O O . TYR A 1 183 ? -2.471 -9.852 -2.009 1.00 98.56 183 TYR A O 1
ATOM 1481 N N . GLN A 1 184 ? -3.225 -11.914 -2.507 1.00 98.38 184 GLN A N 1
ATOM 1482 C CA . GLN A 1 184 ? -4.181 -11.514 -3.534 1.00 98.38 184 GLN A CA 1
ATOM 1483 C C . GLN A 1 184 ? -5.543 -12.090 -3.188 1.00 98.38 184 GLN A C 1
ATOM 1485 O O . GLN A 1 184 ? -5.642 -13.264 -2.826 1.00 98.38 184 GLN A O 1
ATOM 1490 N N . LEU A 1 185 ? -6.570 -11.250 -3.264 1.00 98.00 185 LEU A N 1
ATOM 1491 C CA . LEU A 1 185 ? -7.943 -11.660 -3.016 1.00 98.00 185 LEU A CA 1
ATOM 1492 C C . LEU A 1 185 ? -8.449 -12.462 -4.217 1.00 98.00 185 LEU A C 1
ATOM 1494 O O . LEU A 1 185 ? -8.376 -11.996 -5.356 1.00 98.00 185 LEU A O 1
ATOM 1498 N N . ASP A 1 186 ? -8.934 -13.670 -3.969 1.00 95.62 186 ASP A N 1
ATOM 1499 C CA . ASP A 1 186 ? -9.502 -14.532 -4.995 1.00 95.62 186 ASP A CA 1
ATOM 1500 C C . ASP A 1 186 ? -10.986 -14.222 -5.268 1.00 95.62 186 ASP A C 1
ATOM 1502 O O . ASP A 1 186 ? -11.613 -13.356 -4.653 1.00 95.62 186 ASP A O 1
ATOM 1506 N N . GLU A 1 187 ? -11.574 -14.956 -6.213 1.00 94.06 187 GLU A N 1
ATOM 1507 C CA . GLU A 1 187 ? -12.988 -14.826 -6.584 1.00 94.06 187 GLU A CA 1
ATOM 1508 C C . GLU A 1 187 ? -13.972 -15.226 -5.469 1.00 94.06 187 GLU A C 1
ATOM 1510 O O . GLU A 1 187 ? -15.164 -14.922 -5.553 1.00 94.06 187 GLU A O 1
ATOM 1515 N N . HIS A 1 188 ? -13.495 -15.896 -4.419 1.00 95.06 188 HIS A N 1
ATOM 1516 C CA . HIS A 1 188 ? -14.269 -16.265 -3.239 1.00 95.06 188 HIS A CA 1
ATOM 1517 C C . HIS A 1 188 ? -14.122 -15.252 -2.096 1.00 95.06 188 HIS A C 1
ATOM 1519 O O . HIS A 1 188 ? -14.723 -15.453 -1.037 1.00 95.06 188 HIS A O 1
ATOM 1525 N N . GLY A 1 189 ? -13.364 -14.169 -2.302 1.00 94.94 189 GLY A N 1
ATOM 1526 C CA . GLY A 1 189 ? -13.102 -13.159 -1.282 1.00 94.94 189 GLY A CA 1
ATOM 1527 C C . GLY A 1 189 ? -12.126 -13.634 -0.208 1.00 94.94 189 GLY A C 1
ATOM 1528 O O . GLY A 1 189 ? -12.233 -13.186 0.930 1.00 94.94 189 GLY A O 1
ATOM 1529 N N . GLN A 1 190 ? -11.222 -14.559 -0.542 1.00 96.94 190 GLN A N 1
ATOM 1530 C CA . GLN A 1 190 ? -10.188 -15.065 0.358 1.00 96.94 190 GLN A CA 1
ATOM 1531 C C . GLN A 1 190 ? -8.794 -14.713 -0.152 1.00 96.94 190 GLN A C 1
ATOM 1533 O O . GLN A 1 190 ? -8.524 -14.702 -1.353 1.00 96.94 190 GLN A O 1
ATOM 1538 N N . TYR A 1 191 ? -7.881 -14.434 0.768 1.00 98.00 191 TYR A N 1
ATOM 1539 C CA . TYR A 1 191 ? -6.495 -14.165 0.445 1.00 98.00 191 TYR A CA 1
ATOM 1540 C C . TYR A 1 191 ? -5.725 -15.447 0.148 1.00 98.00 191 TYR A C 1
ATOM 1542 O O . TYR A 1 191 ? -5.510 -16.300 1.010 1.00 98.00 191 TYR A O 1
ATOM 1550 N N . ALA A 1 192 ? -5.196 -15.523 -1.069 1.00 97.12 192 ALA A N 1
ATOM 1551 C CA . ALA A 1 192 ? -4.174 -16.480 -1.453 1.00 97.12 192 ALA A CA 1
ATOM 1552 C C . ALA A 1 192 ? -2.785 -15.835 -1.358 1.00 97.12 192 ALA A C 1
ATOM 1554 O O . ALA A 1 192 ? -2.587 -14.679 -1.738 1.00 97.12 192 ALA A O 1
ATOM 1555 N N . ILE A 1 193 ? -1.794 -16.593 -0.881 1.00 97.50 193 ILE A N 1
ATOM 1556 C CA . ILE A 1 193 ? -0.404 -16.132 -0.867 1.00 97.50 193 ILE A CA 1
ATOM 1557 C C . ILE A 1 193 ? 0.162 -16.160 -2.293 1.00 97.50 193 ILE A C 1
ATOM 1559 O O . ILE A 1 193 ? 0.403 -17.219 -2.870 1.00 97.50 193 ILE A O 1
ATOM 1563 N N . ALA A 1 194 ? 0.354 -14.980 -2.876 1.00 97.50 194 ALA A N 1
ATOM 1564 C CA . ALA A 1 194 ? 0.912 -14.813 -4.215 1.00 97.50 194 ALA A CA 1
ATOM 1565 C C . ALA A 1 194 ? 2.447 -14.813 -4.191 1.00 97.50 194 ALA A C 1
ATOM 1567 O O . ALA A 1 194 ? 3.097 -15.225 -5.153 1.00 97.50 194 ALA A O 1
ATOM 1568 N N . PHE A 1 195 ? 3.038 -14.364 -3.083 1.00 98.44 195 PHE A N 1
ATOM 1569 C CA . PHE A 1 195 ? 4.477 -14.401 -2.863 1.00 98.44 195 PHE A CA 1
ATOM 1570 C C . PHE A 1 195 ? 4.808 -14.494 -1.376 1.00 98.44 195 PHE A C 1
ATOM 1572 O O . PHE A 1 195 ? 4.136 -13.894 -0.541 1.00 98.44 195 PHE A O 1
ATOM 1579 N N . SER A 1 196 ? 5.872 -15.230 -1.056 1.00 97.81 196 SER A N 1
ATOM 1580 C CA . SER A 1 196 ? 6.466 -15.266 0.276 1.00 97.81 196 SER A CA 1
ATOM 1581 C C . SER A 1 196 ? 7.959 -15.524 0.154 1.00 97.81 196 SER A C 1
ATOM 1583 O O . SER A 1 196 ? 8.369 -16.569 -0.353 1.00 97.81 196 SER A O 1
ATOM 1585 N N . GLY A 1 197 ? 8.784 -14.590 0.610 1.00 97.50 197 GLY A N 1
ATOM 1586 C CA . GLY A 1 197 ? 10.224 -14.801 0.652 1.00 97.50 197 GLY A CA 1
ATOM 1587 C C . GLY A 1 197 ? 11.035 -13.534 0.862 1.00 97.50 197 GLY A C 1
ATOM 1588 O O . GLY A 1 197 ? 10.509 -12.435 1.017 1.00 97.50 197 GLY A O 1
ATOM 1589 N N . SER A 1 198 ? 12.351 -13.721 0.830 1.00 98.00 198 SER A N 1
ATOM 1590 C CA . SER A 1 198 ? 13.356 -12.668 0.986 1.00 98.00 198 SER A CA 1
ATOM 1591 C C . SER A 1 198 ? 14.075 -12.314 -0.320 1.00 98.00 198 SER A C 1
ATOM 1593 O O . SER A 1 198 ? 14.900 -11.404 -0.342 1.00 98.00 198 SER A O 1
ATOM 1595 N N . ASN A 1 199 ? 13.802 -13.028 -1.413 1.00 98.06 199 ASN A N 1
ATOM 1596 C CA . ASN A 1 199 ? 14.469 -12.853 -2.701 1.00 98.06 199 ASN A CA 1
ATOM 1597 C C . ASN A 1 199 ? 13.547 -13.212 -3.872 1.00 98.06 199 ASN A C 1
ATOM 1599 O O . ASN A 1 199 ? 12.521 -13.867 -3.690 1.00 98.06 199 ASN A O 1
ATOM 1603 N N . GLY A 1 200 ? 13.924 -12.784 -5.075 1.00 98.06 200 GLY A N 1
ATOM 1604 C CA . GLY A 1 200 ? 13.151 -12.995 -6.291 1.00 98.06 200 GLY A CA 1
ATOM 1605 C C . GLY A 1 200 ? 12.391 -11.752 -6.746 1.00 98.06 200 GLY A C 1
ATOM 1606 O O . GLY A 1 200 ? 12.619 -10.635 -6.286 1.00 98.06 200 GLY A O 1
ATOM 1607 N N . ILE A 1 201 ? 11.506 -11.945 -7.724 1.00 98.31 201 ILE A N 1
ATOM 1608 C CA . ILE A 1 201 ? 10.741 -10.853 -8.328 1.00 98.31 201 ILE A CA 1
ATOM 1609 C C . ILE A 1 201 ? 9.254 -11.098 -8.111 1.00 98.31 201 ILE A C 1
ATOM 1611 O O . ILE A 1 201 ? 8.705 -12.051 -8.664 1.00 98.31 201 ILE A O 1
ATOM 1615 N N . TYR A 1 202 ? 8.604 -10.195 -7.386 1.00 98.56 202 TYR A N 1
ATOM 1616 C CA . TYR A 1 202 ? 7.153 -10.147 -7.284 1.00 98.56 202 TYR A CA 1
ATOM 1617 C C . TYR A 1 202 ? 6.545 -9.331 -8.430 1.00 98.56 202 TYR A C 1
ATOM 1619 O O . TYR A 1 202 ? 7.169 -8.392 -8.928 1.00 98.56 202 TYR A O 1
ATOM 1627 N N . ARG A 1 203 ? 5.339 -9.697 -8.873 1.00 98.50 203 ARG A N 1
ATOM 1628 C CA . ARG A 1 203 ? 4.553 -8.974 -9.883 1.00 98.50 203 ARG A CA 1
ATOM 1629 C C . ARG A 1 203 ? 3.185 -8.693 -9.301 1.00 98.50 203 ARG A C 1
ATOM 1631 O O . ARG A 1 203 ? 2.519 -9.631 -8.872 1.00 98.50 203 ARG A O 1
ATOM 1638 N N . SER A 1 204 ? 2.798 -7.426 -9.310 1.00 98.44 204 SER A N 1
ATOM 1639 C CA . SER A 1 204 ? 1.484 -7.029 -8.821 1.00 98.44 204 SER A CA 1
ATOM 1640 C C . SER A 1 204 ? 0.402 -7.469 -9.804 1.00 98.44 204 SER A C 1
ATOM 1642 O O . SER A 1 204 ? 0.597 -7.410 -11.021 1.00 98.44 204 SER A O 1
ATOM 1644 N N . ASN A 1 205 ? -0.735 -7.909 -9.275 1.00 96.38 205 ASN A N 1
ATOM 1645 C CA . ASN A 1 205 ? -1.938 -8.196 -10.046 1.00 96.38 205 ASN A CA 1
ATOM 1646 C C . ASN A 1 205 ? -2.777 -6.929 -10.248 1.00 96.38 205 ASN A C 1
ATOM 1648 O O . ASN A 1 205 ? -3.313 -6.719 -11.334 1.00 96.38 205 ASN A O 1
ATOM 1652 N N . VAL A 1 206 ? -2.848 -6.056 -9.239 1.00 97.75 206 VAL A N 1
ATOM 1653 C CA . VAL A 1 206 ? -3.644 -4.814 -9.312 1.00 97.75 206 VAL A CA 1
ATOM 1654 C C . VAL A 1 206 ? -2.917 -3.658 -10.000 1.00 97.75 206 VAL A C 1
ATOM 1656 O O . VAL A 1 206 ? -3.556 -2.704 -10.436 1.00 97.75 206 VAL A O 1
ATOM 1659 N N . LEU A 1 207 ? -1.593 -3.754 -10.158 1.00 97.56 207 LEU A N 1
ATOM 1660 C CA . LEU A 1 207 ? -0.775 -2.842 -10.960 1.00 97.56 207 LEU A CA 1
ATOM 1661 C C . LEU A 1 207 ? -0.157 -3.587 -12.156 1.00 97.56 207 LEU A C 1
ATOM 1663 O O . LEU A 1 207 ? 0.996 -4.025 -12.083 1.00 97.56 207 LEU A O 1
ATOM 1667 N N . PRO A 1 208 ? -0.885 -3.736 -13.281 1.00 94.81 208 PRO A N 1
ATOM 1668 C CA . PRO A 1 208 ? -0.398 -4.476 -14.438 1.00 94.81 208 PRO A CA 1
ATOM 1669 C C . PRO A 1 208 ? 0.942 -3.942 -14.950 1.00 94.81 208 PRO A C 1
ATOM 1671 O O . PRO A 1 208 ? 1.078 -2.769 -15.289 1.00 94.81 208 PRO A O 1
ATOM 1674 N N . GLY A 1 209 ? 1.938 -4.825 -15.021 1.00 95.94 209 GLY A N 1
ATOM 1675 C CA . GLY A 1 209 ? 3.296 -4.491 -15.459 1.00 95.94 209 GLY A CA 1
ATOM 1676 C C . GLY A 1 209 ? 4.231 -4.028 -14.340 1.00 95.94 209 GLY A C 1
ATOM 1677 O O . GLY A 1 209 ? 5.444 -4.016 -14.556 1.00 95.94 209 GLY A O 1
ATOM 1678 N N . PHE A 1 210 ? 3.720 -3.723 -13.143 1.00 98.44 210 PHE A N 1
ATOM 1679 C CA . PHE A 1 210 ? 4.568 -3.431 -11.994 1.00 98.44 210 PHE A CA 1
ATOM 1680 C C . PHE A 1 210 ? 5.222 -4.713 -11.479 1.00 98.44 210 PHE A C 1
ATOM 1682 O O . PHE A 1 210 ? 4.584 -5.757 -11.311 1.00 98.44 210 PHE A O 1
ATOM 1689 N N . TRP A 1 211 ? 6.514 -4.625 -11.185 1.00 98.44 211 TRP A N 1
ATOM 1690 C CA . TRP A 1 211 ? 7.267 -5.702 -10.567 1.00 98.44 211 TRP A CA 1
ATOM 1691 C C . TRP A 1 211 ? 8.275 -5.143 -9.572 1.00 98.44 211 TRP A C 1
ATOM 1693 O O . TRP A 1 211 ? 8.796 -4.044 -9.746 1.00 98.44 211 TRP A O 1
ATOM 1703 N N . LEU A 1 212 ? 8.575 -5.925 -8.542 1.00 98.56 212 LEU A N 1
ATOM 1704 C CA . LEU A 1 212 ? 9.496 -5.556 -7.477 1.00 98.56 212 LEU A CA 1
ATOM 1705 C C . LEU A 1 212 ? 10.523 -6.665 -7.286 1.00 98.56 212 LEU A C 1
ATOM 1707 O O . LEU A 1 212 ? 10.159 -7.819 -7.063 1.00 98.56 212 LEU A O 1
ATOM 1711 N N . ARG A 1 213 ? 11.811 -6.327 -7.364 1.00 98.56 213 ARG A N 1
ATOM 1712 C CA . ARG A 1 213 ? 12.874 -7.230 -6.915 1.00 98.56 213 ARG A CA 1
ATOM 1713 C C . ARG A 1 213 ? 12.983 -7.120 -5.397 1.00 98.56 213 ARG A C 1
ATOM 1715 O O . ARG A 1 213 ? 13.325 -6.056 -4.890 1.00 98.56 213 ARG A O 1
ATOM 1722 N N . ILE A 1 214 ? 12.710 -8.205 -4.686 1.00 98.50 214 ILE A N 1
ATOM 1723 C CA . ILE A 1 214 ? 12.567 -8.200 -3.224 1.00 98.50 214 ILE A CA 1
ATOM 1724 C C . ILE A 1 214 ? 13.886 -7.875 -2.523 1.00 98.50 214 ILE A C 1
ATOM 1726 O O . ILE A 1 214 ? 13.906 -7.158 -1.529 1.00 98.50 214 ILE A O 1
ATOM 1730 N N . GLU A 1 215 ? 15.010 -8.291 -3.099 1.00 97.69 215 GLU A N 1
ATOM 1731 C CA . GLU A 1 215 ? 16.348 -8.018 -2.573 1.00 97.69 215 GLU A CA 1
ATOM 1732 C C . GLU A 1 215 ? 16.708 -6.525 -2.563 1.00 97.69 215 GLU A C 1
ATOM 1734 O O . GLU A 1 215 ? 17.706 -6.150 -1.953 1.00 97.69 215 GLU A O 1
ATOM 1739 N N . TRP A 1 216 ? 15.949 -5.661 -3.247 1.00 98.06 216 TRP A N 1
ATOM 1740 C CA . TRP A 1 216 ? 16.125 -4.209 -3.147 1.00 98.06 216 TRP A CA 1
ATOM 1741 C C . TRP A 1 216 ? 15.779 -3.674 -1.762 1.00 98.06 216 TRP A C 1
ATOM 1743 O O . TRP A 1 216 ? 16.446 -2.756 -1.299 1.00 98.06 216 TRP A O 1
ATOM 1753 N N . LEU A 1 217 ? 14.791 -4.271 -1.095 1.00 97.81 217 LEU A N 1
ATOM 1754 C CA . LEU A 1 217 ? 14.277 -3.801 0.192 1.00 97.81 217 LEU A CA 1
ATOM 1755 C C . LEU A 1 217 ? 15.282 -3.999 1.335 1.00 97.81 217 LEU A C 1
ATOM 1757 O O . LEU A 1 217 ? 15.196 -3.347 2.367 1.00 97.81 217 LEU A O 1
ATOM 1761 N N . TRP A 1 218 ? 16.265 -4.881 1.155 1.00 95.94 218 TRP A N 1
ATOM 1762 C CA . TRP A 1 218 ? 17.242 -5.230 2.193 1.00 95.94 218 TRP A CA 1
ATOM 1763 C C . TRP A 1 218 ? 18.583 -4.509 2.027 1.00 95.94 218 TRP A C 1
ATOM 1765 O O . TRP A 1 218 ? 19.546 -4.819 2.728 1.00 95.94 218 TRP A O 1
ATOM 1775 N N . GLN A 1 219 ? 18.687 -3.589 1.065 1.00 94.81 219 GLN A N 1
ATOM 1776 C CA . GLN A 1 219 ? 19.920 -2.849 0.809 1.00 94.81 219 GLN A CA 1
ATOM 1777 C C . GLN A 1 219 ? 20.027 -1.644 1.737 1.00 94.81 219 GLN A C 1
ATOM 1779 O O . GLN A 1 219 ? 19.041 -0.972 2.024 1.00 94.81 219 GLN A O 1
ATOM 1784 N N . SER A 1 220 ? 21.253 -1.358 2.174 1.00 91.56 220 SER A N 1
ATOM 1785 C CA . SER A 1 220 ? 21.579 -0.159 2.939 1.00 91.56 220 SER A CA 1
ATOM 1786 C C . SER A 1 220 ? 22.744 0.563 2.258 1.00 91.56 220 SER A C 1
ATOM 1788 O O . SER A 1 220 ? 23.881 0.084 2.337 1.00 91.56 220 SER A O 1
ATOM 1790 N N . PRO A 1 221 ? 22.490 1.695 1.579 1.00 93.88 221 PRO A N 1
ATOM 1791 C CA . PRO A 1 221 ? 21.186 2.334 1.380 1.00 93.88 221 PRO A CA 1
ATOM 1792 C C . PRO A 1 221 ? 20.283 1.530 0.438 1.00 93.88 221 PRO A C 1
ATOM 1794 O O . PRO A 1 221 ? 20.759 0.688 -0.328 1.00 93.88 221 PRO A O 1
ATOM 1797 N N . LEU A 1 222 ? 18.991 1.861 0.448 1.00 97.12 222 LEU A N 1
ATOM 1798 C CA . LEU A 1 222 ? 18.059 1.408 -0.579 1.00 97.12 222 LEU A CA 1
ATOM 1799 C C . LEU A 1 222 ? 18.522 1.863 -1.978 1.00 97.12 222 LEU A C 1
ATOM 1801 O O . LEU A 1 222 ? 19.263 2.848 -2.110 1.00 97.12 222 LEU A O 1
ATOM 1805 N N . PRO A 1 223 ? 18.100 1.171 -3.050 1.00 98.00 223 PRO A N 1
ATOM 1806 C CA . PRO A 1 223 ? 18.476 1.548 -4.404 1.00 98.00 223 PRO A CA 1
ATOM 1807 C C . PRO A 1 223 ? 18.037 2.965 -4.774 1.00 98.00 223 PRO A C 1
ATOM 1809 O O . PRO A 1 223 ? 17.035 3.491 -4.295 1.00 98.00 223 PRO A O 1
ATOM 1812 N N . ASN A 1 224 ? 18.747 3.565 -5.730 1.00 98.00 224 ASN A N 1
ATOM 1813 C CA . ASN A 1 224 ? 18.346 4.851 -6.286 1.00 98.00 224 ASN A CA 1
ATOM 1814 C C . ASN A 1 224 ? 16.932 4.765 -6.898 1.00 98.00 224 ASN A C 1
ATOM 1816 O O . ASN A 1 224 ? 16.695 3.974 -7.817 1.00 98.00 224 ASN A O 1
ATOM 1820 N N . VAL A 1 225 ? 16.018 5.609 -6.413 1.00 98.19 225 VAL A N 1
ATOM 1821 C CA . VAL A 1 225 ? 14.599 5.626 -6.805 1.00 98.19 225 VAL A CA 1
ATOM 1822 C C . VAL A 1 225 ? 14.423 5.793 -8.312 1.00 98.19 225 VAL A C 1
ATOM 1824 O O . VAL A 1 225 ? 13.747 4.981 -8.936 1.00 98.19 225 VAL A O 1
ATOM 1827 N N . ALA A 1 226 ? 15.064 6.797 -8.921 1.00 95.88 226 ALA A N 1
ATOM 1828 C CA . ALA A 1 226 ? 14.895 7.091 -10.344 1.00 95.88 226 ALA A CA 1
ATOM 1829 C C . ALA A 1 226 ? 15.345 5.915 -11.219 1.00 95.88 226 ALA A C 1
ATOM 1831 O O . ALA A 1 226 ? 14.632 5.485 -12.126 1.00 95.88 226 ALA A O 1
ATOM 1832 N N . ARG A 1 227 ? 16.514 5.342 -10.916 1.00 96.38 227 ARG A N 1
ATOM 1833 C CA . ARG A 1 227 ? 17.026 4.172 -11.634 1.00 96.38 227 ARG A CA 1
ATOM 1834 C C . ARG A 1 227 ? 16.106 2.965 -11.480 1.00 96.38 227 ARG A C 1
ATOM 1836 O O . ARG A 1 227 ? 15.886 2.248 -12.451 1.00 96.38 227 ARG A O 1
ATOM 1843 N N . THR A 1 228 ? 15.590 2.748 -10.276 1.00 98.19 228 THR A N 1
ATOM 1844 C CA . THR A 1 228 ? 14.678 1.643 -9.969 1.00 98.19 228 THR A CA 1
ATOM 1845 C C . THR A 1 228 ? 13.365 1.799 -10.727 1.00 98.19 228 THR A C 1
ATOM 1847 O O . THR A 1 228 ? 12.957 0.879 -11.428 1.00 98.19 228 THR A O 1
ATOM 1850 N N . ALA A 1 229 ? 12.757 2.986 -10.686 1.00 97.25 229 ALA A N 1
ATOM 1851 C CA . ALA A 1 229 ? 11.539 3.289 -11.426 1.00 97.25 229 ALA A CA 1
ATOM 1852 C C . ALA A 1 229 ? 11.719 3.050 -12.933 1.00 97.25 229 ALA A C 1
ATOM 1854 O O . ALA A 1 229 ? 10.896 2.374 -13.541 1.00 97.25 229 ALA A O 1
ATOM 1855 N N . TRP A 1 230 ? 12.831 3.492 -13.531 1.00 95.50 230 TRP A N 1
ATOM 1856 C CA . TRP A 1 230 ? 13.112 3.230 -14.949 1.00 95.50 230 TRP A CA 1
ATOM 1857 C C . TRP A 1 230 ? 13.338 1.753 -15.277 1.00 95.50 230 TRP A C 1
ATOM 1859 O O . TRP A 1 230 ? 12.993 1.316 -16.375 1.00 95.50 230 TRP A O 1
ATOM 1869 N N . GLN A 1 231 ? 13.884 0.963 -14.349 1.00 97.00 231 GLN A N 1
ATOM 1870 C CA . GLN A 1 231 ? 13.958 -0.489 -14.529 1.00 97.00 231 GLN A CA 1
ATOM 1871 C C . GLN A 1 231 ? 12.563 -1.117 -14.550 1.00 97.00 231 GLN A C 1
ATOM 1873 O O . GLN A 1 231 ? 12.307 -1.965 -15.404 1.00 97.00 231 GLN A O 1
ATOM 1878 N N . ILE A 1 232 ? 11.669 -0.682 -13.657 1.00 97.75 232 ILE A N 1
ATOM 1879 C CA . ILE A 1 232 ? 10.291 -1.182 -13.581 1.00 97.75 232 ILE A CA 1
ATOM 1880 C C . ILE A 1 232 ? 9.494 -0.768 -14.825 1.00 97.75 232 ILE A C 1
ATOM 1882 O O . ILE A 1 232 ? 8.901 -1.623 -15.478 1.00 97.75 232 ILE A O 1
ATOM 1886 N N . ILE A 1 233 ? 9.531 0.520 -15.184 1.00 96.81 233 ILE A N 1
ATOM 1887 C CA . ILE A 1 233 ? 8.853 1.099 -16.357 1.00 96.81 233 ILE A CA 1
ATOM 1888 C C . ILE A 1 233 ? 9.350 0.451 -17.657 1.00 96.81 233 ILE A C 1
ATOM 1890 O O . ILE A 1 233 ? 8.561 0.194 -18.567 1.00 96.81 233 ILE A O 1
ATOM 1894 N N . GLY A 1 234 ? 10.649 0.158 -17.737 1.00 93.88 234 GLY A N 1
ATOM 1895 C CA . GLY A 1 234 ? 11.256 -0.543 -18.858 1.00 93.88 234 GLY A CA 1
ATOM 1896 C C . GLY A 1 234 ? 11.361 0.288 -20.140 1.00 93.88 234 GLY A C 1
ATOM 1897 O O . GLY A 1 234 ? 11.037 1.475 -20.203 1.00 93.88 234 GLY A O 1
ATOM 1898 N N . LEU A 1 235 ? 11.858 -0.358 -21.200 1.00 91.44 235 LEU A N 1
ATOM 1899 C CA . LEU A 1 235 ? 12.123 0.302 -22.483 1.00 91.44 235 LEU A CA 1
ATOM 1900 C C . LEU A 1 235 ? 10.850 0.768 -23.193 1.00 91.44 235 LEU A C 1
ATOM 1902 O O . LEU A 1 235 ? 10.895 1.766 -23.907 1.00 91.44 235 LEU A O 1
ATOM 1906 N N . ASP A 1 236 ? 9.735 0.062 -23.023 1.00 89.25 236 ASP A N 1
ATOM 1907 C CA . ASP A 1 236 ? 8.484 0.425 -23.691 1.00 89.25 236 ASP A CA 1
ATOM 1908 C C . ASP A 1 236 ? 7.874 1.695 -23.097 1.00 89.25 236 ASP A C 1
ATOM 1910 O O . ASP A 1 236 ? 7.466 2.578 -23.853 1.00 89.25 236 ASP A O 1
ATOM 1914 N N . GLY A 1 237 ? 7.921 1.853 -21.772 1.00 90.69 237 GLY A N 1
ATOM 1915 C CA . GLY A 1 237 ? 7.541 3.111 -21.136 1.00 90.69 237 GLY A CA 1
ATOM 1916 C C . GLY A 1 237 ? 8.480 4.263 -21.506 1.00 90.69 237 GLY A C 1
ATOM 1917 O O . GLY A 1 237 ? 8.027 5.353 -21.849 1.00 90.69 237 GLY A O 1
ATOM 1918 N N . LEU A 1 238 ? 9.795 4.023 -21.577 1.00 91.31 238 LEU A N 1
ATOM 1919 C CA . LEU A 1 238 ? 10.735 5.046 -22.057 1.00 91.31 238 LEU A CA 1
ATOM 1920 C C . LEU A 1 238 ? 10.427 5.489 -23.499 1.00 91.31 238 LEU A C 1
ATOM 1922 O O . LEU A 1 238 ? 10.414 6.682 -23.794 1.00 91.31 238 LEU A O 1
ATOM 1926 N N . ARG A 1 239 ? 10.130 4.543 -24.398 1.00 91.62 239 ARG A N 1
ATOM 1927 C CA . ARG A 1 239 ? 9.741 4.846 -25.787 1.00 91.62 239 ARG A CA 1
ATOM 1928 C C . ARG A 1 239 ? 8.472 5.687 -25.868 1.00 91.62 239 ARG A C 1
ATOM 1930 O O . ARG A 1 239 ? 8.352 6.482 -26.794 1.00 91.62 239 ARG A O 1
ATOM 1937 N N . ARG A 1 240 ? 7.527 5.510 -24.942 1.00 89.88 240 ARG A N 1
ATOM 1938 C CA . ARG A 1 240 ? 6.320 6.342 -24.870 1.00 89.88 240 ARG A CA 1
ATOM 1939 C C . ARG A 1 240 ? 6.679 7.801 -24.593 1.00 89.88 240 ARG A C 1
ATOM 1941 O O . ARG A 1 240 ? 6.257 8.665 -25.350 1.00 89.88 240 ARG A O 1
ATOM 1948 N N . VAL A 1 241 ? 7.512 8.047 -23.584 1.00 91.44 241 VAL A N 1
ATOM 1949 C CA . VAL A 1 241 ? 7.954 9.406 -23.227 1.00 91.44 241 VAL A CA 1
ATOM 1950 C C . VAL A 1 241 ? 8.720 10.057 -24.375 1.00 91.44 241 VAL A C 1
ATOM 1952 O O . VAL A 1 241 ? 8.463 11.208 -24.701 1.00 91.44 241 VAL A O 1
ATOM 1955 N N . LEU A 1 242 ? 9.615 9.320 -25.042 1.00 91.44 242 LEU A N 1
ATOM 1956 C CA . LEU A 1 242 ? 10.351 9.852 -26.195 1.00 91.44 242 LEU A CA 1
ATOM 1957 C C . LEU A 1 242 ? 9.412 10.299 -27.326 1.00 91.44 242 LEU A C 1
ATOM 1959 O O . LEU A 1 242 ? 9.585 11.389 -27.857 1.00 91.44 242 LEU A O 1
ATOM 1963 N N . LYS A 1 243 ? 8.373 9.514 -27.635 1.00 91.00 243 LYS A N 1
ATOM 1964 C CA . LYS A 1 243 ? 7.364 9.894 -28.637 1.00 91.00 243 LYS A CA 1
ATOM 1965 C C . LYS A 1 243 ? 6.555 11.127 -28.241 1.00 91.00 243 LYS A C 1
ATOM 1967 O O . LYS A 1 243 ? 6.144 11.880 -29.115 1.00 91.00 243 LYS A O 1
ATOM 1972 N N . GLU A 1 244 ? 6.267 11.301 -26.954 1.00 89.06 244 GLU A N 1
ATOM 1973 C CA . GLU A 1 244 ? 5.560 12.483 -26.448 1.00 89.06 244 GLU A CA 1
ATOM 1974 C C . GLU A 1 244 ? 6.442 13.737 -26.564 1.00 89.06 244 GLU A C 1
ATOM 1976 O O . GLU A 1 244 ? 5.948 14.790 -26.953 1.00 89.06 244 GLU A O 1
ATOM 1981 N N . LEU A 1 245 ? 7.751 13.617 -26.314 1.00 90.38 245 LEU A N 1
ATOM 1982 C CA . LEU A 1 245 ? 8.711 14.712 -26.491 1.00 90.38 245 LEU A CA 1
ATOM 1983 C C . LEU A 1 245 ? 8.897 15.101 -27.963 1.00 90.38 245 LEU A C 1
ATOM 1985 O O . LEU A 1 245 ? 8.901 16.287 -28.269 1.00 90.38 245 LEU A O 1
ATOM 1989 N N . GLU A 1 246 ? 8.974 14.127 -28.873 1.00 90.50 246 GLU A N 1
ATOM 1990 C CA . GLU A 1 246 ? 9.054 14.373 -30.324 1.00 90.50 246 GLU A CA 1
ATOM 1991 C C . GLU A 1 246 ? 7.844 15.156 -30.870 1.00 90.50 246 GLU A C 1
ATOM 1993 O O . GLU A 1 246 ? 7.942 15.782 -31.917 1.00 90.50 246 GLU A O 1
ATOM 1998 N N . GLN A 1 247 ? 6.695 15.128 -30.186 1.00 85.94 247 GLN A N 1
ATOM 1999 C CA . GLN A 1 247 ? 5.496 15.884 -30.576 1.00 85.94 247 GLN A CA 1
ATOM 2000 C C . GLN A 1 247 ? 5.493 17.335 -30.073 1.00 85.94 247 GLN A C 1
ATOM 2002 O O . GLN A 1 247 ? 4.615 18.106 -30.464 1.00 85.94 247 GLN A O 1
ATOM 2007 N N . LEU A 1 248 ? 6.417 17.696 -29.179 1.00 82.31 248 LEU A N 1
ATOM 2008 C CA . LEU A 1 248 ? 6.554 19.051 -28.636 1.00 82.31 248 LEU A CA 1
ATOM 2009 C C . LEU A 1 248 ? 7.526 19.925 -29.447 1.00 82.31 248 LEU A C 1
ATOM 2011 O O . LEU A 1 248 ? 7.544 21.140 -29.237 1.00 82.31 248 LEU A O 1
ATOM 2015 N N . GLU A 1 249 ? 8.319 19.316 -30.332 1.00 67.62 249 GLU A N 1
ATOM 2016 C CA . GLU A 1 249 ? 9.271 19.973 -31.244 1.00 67.62 249 GLU A CA 1
ATOM 2017 C C . GLU A 1 249 ? 8.660 20.251 -32.627 1.00 67.62 249 GLU A C 1
ATOM 2019 O O . GLU A 1 249 ? 8.977 21.328 -33.190 1.00 67.62 249 GLU A O 1
#

Organism: Vecturithrix granuli (NCBI:txid1499967)

Solvent-accessible surface area (backbone atoms only — not comparable to full-atom values): 14574 Å² total; per-residue (Å²): 134,88,80,85,79,79,82,77,51,74,67,58,59,55,48,59,58,52,63,68,71,71,65,81,80,76,86,83,84,78,80,88,81,89,82,88,82,78,79,51,75,80,43,97,63,73,43,55,72,65,58,45,60,72,70,48,56,93,88,54,58,55,30,39,52,95,37,26,44,39,40,60,70,86,77,51,70,71,55,49,55,50,49,53,49,51,52,49,34,49,35,55,49,30,58,76,68,68,49,42,52,65,48,54,53,83,42,38,33,35,59,96,41,34,40,52,52,51,30,37,31,36,39,59,92,51,51,85,35,57,52,97,69,34,30,59,42,60,41,43,30,41,34,40,73,46,45,96,86,36,46,70,43,57,74,39,64,46,43,56,48,38,35,77,53,59,29,41,29,40,36,44,34,30,78,86,77,50,37,38,37,33,31,33,48,47,100,85,56,43,70,44,82,76,42,76,46,53,62,57,74,50,68,49,82,86,45,80,77,43,55,44,58,45,56,45,78,77,40,88,72,60,70,61,52,70,64,49,31,50,61,45,53,33,70,68,50,51,52,50,54,51,56,56,54,65,72,75,112

Sequence (249 aa):
MATDVVILDKEALTGILKDIASQHLPHWLQEFGNGKTFTRSASKQKMSYEAFLEWANEDTLAEWIDGEVFMSSPASLQHQDMTDFLTSILRLFVEHYYLGIVISAPFQMKMKQGRQPDILYISKDHADRLKKTYLEGPADLVVEIVSPESIERDRGAKFIEYEAGGVAEYWLIDPIRHQVECYQLDEHGQYAIAFSGSNGIYRSNVLPGFWLRIEWLWQSPLPNVARTAWQIIGLDGLRRVLKELEQLE

Secondary structure (DSSP, 8-state):
---------HHHHHHHHHHHTTSPPPTT------------BS-SS---HHHHHHH--TT--EEEETTEEEEPPPPPHHHHHHHHHHHHHHHHHHHHHT-EEEEESS-EEESSSEE--SEEEEEGGGGGGB-SSEEES--SEEEEE--TTTHHIIIIIHHHHHHHHT-SEEEEEETTTTEEEEEEE-TTS-EEEEEEESSSEEE-SSSTT-EEEGGGTT-SSPPPHHHHHHHHHHHHHHHHHHHHHHTT-

pLDDT: mean 84.52, std 21.48, range [28.88, 98.88]

Mean predicted aligned error: 9.42 Å

InterPro domains:
  IPR008538 Putative restriction endonuclease [PF05685] (50-214)
  IPR008538 Putative restriction endonuclease [cd06260] (63-213)
  IPR011335 Restriction endonuclease type II-like [SSF52980] (44-218)
  IPR012296 Nuclease, putative, TT1808 [G3DSA:3.90.1570.10] (39-218)

Foldseek 3Di:
DDDDDPPDDPVRVVVVVVVVVPDDDDPPPPDDDDDDDDWDFPDPDFADVVVVVVVDDQPFQWKFDPRTIIGDDDDDPLQVLLLCLVQLLVQLLCVLVVFFDKDAPPAWEDDVITDGAGMAGAGPVQCVQDDPRYGDAEGLEGEHEDDPHCVCVLVDVVQVRNLVRCNQKYWYQDLVVLWIWIWGQDPVSDTDTQDIDNADKDDDPSRPQAIDTSVQSNDVVRDDSVVSSDVSCDPVSVVVVVVVVVVVD

Nearest PDB structures (foldseek):
  6okh-assembly1_B  TM=9.124E-01  e=3.246E-17  Leptospira borgpetersenii serovar Hardjo-bovis str. JB197
  3ot2-assembly1_B  TM=8.439E-01  e=4.060E-10  Trichormus variabilis ATCC 29413
  1wdj-assembly1_C  TM=8.128E-01  e=4.740E-09  Thermus thermophilus
  1wdj-assembly1_B  TM=8.155E-01  e=7.076E-08  Thermus thermophilus

Radius of gyration: 20.46 Å; Cα contacts (8 Å, |Δi|>4): 369; chains: 1; bounding box: 48×42×66 Å